Protein AF-A0A7C9RGW4-F1 (afdb_monomer_lite)

pLDDT: mean 71.28, std 26.16, range [23.98, 97.0]

Secondary structure (DSSP, 8-state):
-THHHHHHHHHHHHHHHHHHTTT------------------------------------------TTS-PPPPHHHHHHHHHHHHHHHHHHHHHHHHHHHHHHHHHHHSPPPPHHHHHHHHSTT-TT-SHHHHHHHHHHTTSS-HHHHHHHHHHHHHHHHHHT-SS---TTSHHHHHHHTTSTT--TTS-HHHHHHHHHHHHHHHHHHHHHHHHHHHHHHHS----GGGSPP-

Foldseek 3Di:
DVVVVVVVVVVVVVVVVVVVVPDDDPPDPPDDPPDDDDDDDDDDDDDDDDDDDDDDDDDDDPPPPPPPPDPQDPVNVVVLVVLVVLLVVLQVLLVLLLVLLLLLVCLVDDPDDPVVSCQQCHDPHCNVDLVSSLVVCVVVVLDDPLLSQLNVLSSQLNCVSVVDPDRDGCPPPSNVVSLVSQPPDDPPDDSSVSNVVSSVVSSVRSVVSSVVSVVVVVVVVPPDDDPVPDPDD

InterPro domains:
  IPR007761 Mannitol repressor MtlR-like [PTHR37941] (75-183)
  IPR038026 MtlR-like superfamily [SSF158668] (76-196)

Structure (mmCIF, N/CA/C/O backbone):
data_AF-A0A7C9RGW4-F1
#
_entry.id   AF-A0A7C9RGW4-F1
#
loop_
_atom_site.group_PDB
_atom_site.id
_atom_site.type_symbol
_atom_site.label_atom_id
_atom_site.label_alt_id
_atom_site.label_comp_id
_atom_site.label_asym_id
_atom_site.label_entity_id
_atom_site.label_seq_id
_atom_site.pdbx_PDB_ins_code
_atom_site.Cartn_x
_atom_site.Cartn_y
_atom_site.Cartn_z
_atom_site.occupancy
_atom_site.B_iso_or_equiv
_atom_site.auth_seq_id
_atom_site.auth_comp_id
_atom_site.auth_asym_id
_atom_site.auth_atom_id
_atom_site.pdbx_PDB_model_num
ATOM 1 N N . MET A 1 1 ? 6.337 14.179 -25.848 1.00 35.59 1 MET A N 1
ATOM 2 C CA . MET A 1 1 ? 6.775 13.458 -24.633 1.00 35.59 1 MET A CA 1
ATOM 3 C C . MET A 1 1 ? 6.742 14.393 -23.422 1.00 35.59 1 MET A C 1
ATOM 5 O O . MET A 1 1 ? 6.299 13.951 -22.378 1.00 35.59 1 MET A O 1
ATOM 9 N N . GLU A 1 2 ? 7.065 15.685 -23.586 1.00 25.53 2 GLU A N 1
ATOM 10 C CA . GLU A 1 2 ? 6.941 16.719 -22.536 1.00 25.53 2 GLU A CA 1
ATOM 11 C C . GLU A 1 2 ? 5.507 16.985 -22.041 1.00 25.53 2 GLU A C 1
ATOM 13 O O . GLU A 1 2 ? 5.319 17.137 -20.841 1.00 25.53 2 GLU A O 1
ATOM 18 N N . SER A 1 3 ? 4.474 16.960 -22.900 1.00 27.86 3 SER A N 1
ATOM 19 C CA . SER A 1 3 ? 3.108 17.267 -22.423 1.00 27.86 3 SER A CA 1
ATOM 20 C C . SER A 1 3 ? 2.517 16.200 -21.488 1.00 27.86 3 SER A C 1
ATOM 22 O O . SER A 1 3 ? 1.678 16.529 -20.668 1.00 27.86 3 SER A O 1
ATOM 24 N N . ARG A 1 4 ? 2.988 14.943 -21.552 1.00 34.03 4 ARG A N 1
ATOM 25 C CA . ARG A 1 4 ? 2.532 13.869 -20.646 1.00 34.03 4 ARG A CA 1
ATOM 26 C C . ARG A 1 4 ? 3.139 13.958 -19.245 1.00 34.03 4 ARG A C 1
ATOM 28 O O . ARG A 1 4 ? 2.589 13.368 -18.329 1.00 34.03 4 ARG A O 1
ATOM 35 N N . TYR A 1 5 ? 4.269 14.652 -19.085 1.00 31.08 5 TYR A N 1
ATOM 36 C CA . TYR A 1 5 ? 4.895 14.873 -17.776 1.00 31.08 5 TYR A CA 1
ATOM 37 C C . TYR A 1 5 ? 4.247 16.035 -17.015 1.00 31.08 5 TYR A C 1
ATOM 39 O O . TYR A 1 5 ? 4.207 15.992 -15.790 1.00 31.08 5 TYR A O 1
ATOM 47 N N . LEU A 1 6 ? 3.725 17.039 -17.730 1.00 30.59 6 LEU A N 1
ATOM 48 C CA . LEU A 1 6 ? 2.959 18.138 -17.134 1.00 30.59 6 LEU A CA 1
ATOM 49 C C . LEU A 1 6 ? 1.610 17.641 -16.591 1.00 30.59 6 LEU A C 1
ATOM 51 O O . LEU A 1 6 ? 1.322 17.894 -15.429 1.00 30.59 6 LEU A O 1
ATOM 55 N N . ASP A 1 7 ? 0.883 16.810 -17.349 1.00 34.94 7 ASP A N 1
ATOM 56 C CA . ASP A 1 7 ? -0.356 16.172 -16.861 1.00 34.94 7 ASP A CA 1
ATOM 57 C C . ASP A 1 7 ? -0.106 15.285 -15.623 1.00 34.94 7 ASP A C 1
ATOM 59 O O . ASP A 1 7 ? -0.910 15.248 -14.696 1.00 34.94 7 ASP A O 1
ATOM 63 N N . LEU A 1 8 ? 1.045 14.600 -15.570 1.00 38.16 8 LEU A N 1
ATOM 64 C CA . LEU A 1 8 ? 1.441 13.772 -14.425 1.00 38.16 8 LEU A CA 1
ATOM 65 C C . LEU A 1 8 ? 1.723 14.606 -13.169 1.00 38.16 8 LEU A C 1
ATOM 67 O O . LEU A 1 8 ? 1.468 14.138 -12.064 1.00 38.16 8 LEU A O 1
ATOM 71 N N . ALA A 1 9 ? 2.280 15.809 -13.334 1.00 34.59 9 ALA A N 1
ATOM 72 C CA . ALA A 1 9 ? 2.557 16.735 -12.240 1.00 34.59 9 ALA A CA 1
ATOM 73 C C . ALA A 1 9 ? 1.274 17.391 -11.712 1.00 34.59 9 ALA A C 1
ATOM 75 O O . ALA A 1 9 ? 1.167 17.603 -10.506 1.00 34.59 9 ALA A O 1
ATOM 76 N N . ASP A 1 10 ? 0.297 17.645 -12.584 1.00 38.56 10 ASP A N 1
ATOM 77 C CA . ASP A 1 10 ? -1.014 18.172 -12.199 1.00 38.56 10 ASP A CA 1
ATOM 78 C C . ASP A 1 10 ? -1.851 17.116 -11.452 1.00 38.56 10 ASP A C 1
ATOM 80 O O . ASP A 1 10 ? -2.362 17.407 -10.373 1.00 38.56 10 ASP A O 1
ATOM 84 N N . ASP A 1 11 ? -1.873 15.855 -11.906 1.00 46.53 11 ASP A N 1
ATOM 85 C CA . ASP A 1 11 ? -2.510 14.742 -11.172 1.00 46.53 11 ASP A CA 1
ATOM 86 C C . ASP A 1 11 ? -1.826 14.463 -9.815 1.00 46.53 11 ASP A C 1
ATOM 88 O O . ASP A 1 11 ? -2.480 14.106 -8.830 1.00 46.53 11 ASP A O 1
ATOM 92 N N . PHE A 1 12 ? -0.498 14.622 -9.742 1.00 42.66 12 PHE A N 1
ATOM 93 C CA . PHE A 1 12 ? 0.259 14.481 -8.494 1.00 42.66 12 PHE A CA 1
ATOM 94 C C . PHE A 1 12 ? -0.001 15.655 -7.545 1.00 42.66 12 PHE A C 1
ATOM 96 O O . PHE A 1 12 ? -0.102 15.436 -6.340 1.00 42.66 12 PHE A O 1
ATOM 103 N N . ASN A 1 13 ? -0.153 16.875 -8.073 1.00 40.00 13 ASN A N 1
ATOM 104 C CA . ASN A 1 13 ? -0.530 18.062 -7.309 1.00 40.00 13 ASN A CA 1
ATOM 105 C C . ASN A 1 13 ? -1.965 17.984 -6.796 1.00 40.00 13 ASN A C 1
ATOM 107 O O . ASN A 1 13 ? -2.175 18.368 -5.654 1.00 40.00 13 ASN A O 1
ATOM 111 N N . ASP A 1 14 ? -2.919 17.437 -7.550 1.00 43.03 14 ASP A N 1
ATOM 112 C CA . ASP A 1 14 ? -4.288 17.192 -7.071 1.00 43.03 14 ASP A CA 1
ATOM 113 C C . ASP A 1 14 ? -4.316 16.140 -5.948 1.00 43.03 14 ASP A C 1
ATOM 115 O O . ASP A 1 14 ? -5.032 16.282 -4.949 1.00 43.03 14 ASP A O 1
ATOM 119 N N . LEU A 1 15 ? -3.470 15.109 -6.053 1.00 43.91 15 LEU A N 1
ATOM 120 C CA . LEU A 1 15 ? -3.277 14.112 -4.998 1.00 43.91 15 LEU A CA 1
ATOM 121 C C . LEU A 1 15 ? -2.584 14.718 -3.760 1.00 43.91 15 LEU A C 1
ATOM 123 O O . LEU A 1 15 ? -2.957 14.397 -2.630 1.00 43.91 15 LEU A O 1
ATOM 127 N N . LEU A 1 16 ? -1.619 15.626 -3.960 1.00 38.75 16 LEU A N 1
ATOM 128 C CA . LEU A 1 16 ? -0.962 16.399 -2.898 1.00 38.75 16 LEU A CA 1
ATOM 129 C C . LEU A 1 16 ? -1.892 17.458 -2.274 1.00 38.75 16 LEU A C 1
ATOM 131 O O . LEU A 1 16 ? -1.792 17.724 -1.079 1.00 38.75 16 LEU A O 1
ATOM 135 N N . PHE A 1 17 ? -2.813 18.047 -3.039 1.00 33.66 17 PHE A N 1
ATOM 136 C CA . PHE A 1 17 ? -3.796 19.020 -2.550 1.00 33.66 17 PHE A CA 1
ATOM 137 C C . PHE A 1 17 ? -4.833 18.339 -1.655 1.00 33.66 17 PHE A C 1
ATOM 139 O O . PHE A 1 17 ? -5.113 18.831 -0.563 1.00 33.66 17 PHE A O 1
ATOM 146 N N . CYS A 1 18 ? -5.296 17.139 -2.030 1.00 32.06 18 CYS A N 1
ATOM 147 C CA . CYS A 1 18 ? -6.081 16.274 -1.138 1.00 32.06 18 CYS A CA 1
ATOM 148 C C . CYS A 1 18 ? -5.350 15.955 0.181 1.00 32.06 18 CYS A C 1
ATOM 150 O O . CYS A 1 18 ? -5.983 15.730 1.213 1.00 32.06 18 CYS A O 1
ATOM 152 N N . VAL A 1 19 ? -4.015 15.923 0.156 1.00 39.03 19 VAL A N 1
ATOM 153 C CA . VAL A 1 19 ? -3.160 15.715 1.332 1.00 39.03 19 VAL A CA 1
ATOM 154 C C . VAL A 1 19 ? -3.013 16.997 2.174 1.00 39.03 19 VAL A C 1
ATOM 156 O O . VAL A 1 19 ? -2.963 16.906 3.404 1.00 39.03 19 VAL A O 1
ATOM 159 N N . ALA A 1 20 ? -2.997 18.179 1.553 1.00 31.23 20 ALA A N 1
ATOM 160 C CA . ALA A 1 20 ? -2.851 19.466 2.236 1.00 31.23 20 ALA A CA 1
ATOM 161 C C . ALA A 1 20 ? -4.097 19.874 3.051 1.00 31.23 20 ALA A C 1
ATOM 163 O O . ALA A 1 20 ? -3.946 20.411 4.149 1.00 31.23 20 ALA A O 1
ATOM 164 N N . ASP A 1 21 ? -5.308 19.544 2.589 1.00 30.69 21 ASP A N 1
ATOM 165 C CA . ASP A 1 21 ? -6.563 19.908 3.275 1.00 30.69 21 ASP A CA 1
ATOM 166 C C . ASP A 1 21 ? -6.848 19.106 4.565 1.00 30.69 21 ASP A C 1
ATOM 168 O O . ASP A 1 21 ? -7.736 19.464 5.338 1.00 30.69 21 ASP A O 1
ATOM 172 N N . PHE A 1 22 ? -6.078 18.048 4.857 1.00 33.69 22 PHE A N 1
ATOM 173 C CA . PHE A 1 22 ? -6.302 17.166 6.017 1.00 33.69 22 PHE A CA 1
ATOM 174 C C . PHE A 1 22 ? -5.121 17.051 6.994 1.00 33.69 22 PHE A C 1
ATOM 176 O O . PHE A 1 22 ? -5.060 16.096 7.771 1.00 33.69 22 PHE A O 1
ATOM 183 N N . GLY A 1 23 ? -4.211 18.033 7.008 1.00 31.00 23 GLY A N 1
ATOM 184 C CA . GLY A 1 23 ? -3.237 18.209 8.092 1.00 31.00 23 GLY A CA 1
ATOM 185 C C . GLY A 1 23 ? -2.373 16.973 8.361 1.00 31.00 23 GLY A C 1
ATOM 186 O O . GLY A 1 23 ? -2.453 16.370 9.432 1.00 31.00 23 GLY A O 1
ATOM 187 N N . ILE A 1 24 ? -1.527 16.587 7.403 1.00 34.88 24 ILE A N 1
ATOM 188 C CA . ILE A 1 24 ? -0.506 15.561 7.643 1.00 34.88 24 ILE A CA 1
ATOM 189 C C . ILE A 1 24 ? 0.624 16.162 8.485 1.00 34.88 24 ILE A C 1
ATOM 191 O O . ILE A 1 24 ? 1.428 16.962 8.012 1.00 34.88 24 ILE A O 1
ATOM 195 N N . SER A 1 25 ? 0.701 15.742 9.747 1.00 28.16 25 SER A N 1
ATOM 196 C CA . SER A 1 25 ? 1.917 15.862 10.548 1.00 28.16 25 SER A CA 1
ATOM 197 C C . SER A 1 25 ? 2.878 14.752 10.121 1.00 28.16 25 SER A C 1
ATOM 199 O O . SER A 1 25 ? 2.615 13.572 10.351 1.00 28.16 25 SER A O 1
ATOM 201 N N . PHE A 1 26 ? 3.990 15.128 9.487 1.00 29.98 26 PHE A N 1
ATOM 202 C CA . PHE A 1 26 ? 5.146 14.256 9.288 1.00 29.98 26 PHE A CA 1
ATOM 203 C C . PHE A 1 26 ? 5.806 13.977 10.649 1.00 29.98 26 PHE A C 1
ATOM 205 O O . PHE A 1 26 ? 6.786 14.617 11.019 1.00 29.98 26 PHE A O 1
ATOM 212 N N . ASN A 1 27 ? 5.278 13.021 11.410 1.00 32.47 27 ASN A N 1
ATOM 213 C CA . ASN A 1 27 ? 5.995 12.422 12.535 1.00 32.47 27 ASN A CA 1
ATOM 214 C C . ASN A 1 27 ? 6.560 11.079 12.080 1.00 32.47 27 ASN A C 1
ATOM 216 O O . ASN A 1 27 ? 5.923 10.040 12.210 1.00 32.47 27 ASN A O 1
ATOM 220 N N . GLY A 1 28 ? 7.754 11.139 11.494 1.00 29.77 28 GLY A N 1
ATOM 221 C CA . GLY A 1 28 ? 8.447 9.972 10.953 1.00 29.77 28 GLY A CA 1
ATOM 222 C C . GLY A 1 28 ? 9.889 10.248 10.532 1.00 29.77 28 GLY A C 1
ATOM 223 O O . GLY A 1 28 ? 10.370 9.634 9.593 1.00 29.77 28 GLY A O 1
ATOM 224 N N . PHE A 1 29 ? 10.572 11.184 11.195 1.00 30.84 29 PHE A N 1
ATOM 225 C CA . PHE A 1 29 ? 12.036 11.290 11.194 1.00 30.84 29 PHE A CA 1
ATOM 226 C C . PHE A 1 29 ? 12.478 11.638 12.621 1.00 30.84 29 PHE A C 1
ATOM 228 O O . PHE A 1 29 ? 12.857 12.758 12.944 1.00 30.84 29 PHE A O 1
ATOM 235 N N . GLY A 1 30 ? 12.346 10.658 13.517 1.00 27.19 30 GLY A N 1
ATOM 236 C CA . GLY A 1 30 ? 12.959 10.689 14.842 1.00 27.19 30 GLY A CA 1
ATOM 237 C C . GLY A 1 30 ? 14.433 10.322 14.726 1.00 27.19 30 GLY A C 1
ATOM 238 O O . GLY A 1 30 ? 14.816 9.184 14.972 1.00 27.19 30 GLY A O 1
ATOM 239 N N . GLY A 1 31 ? 15.242 11.284 14.301 1.00 26.98 31 GLY A N 1
ATOM 240 C CA . GLY A 1 31 ? 16.693 11.235 14.363 1.00 26.98 31 GLY A CA 1
ATOM 241 C C . GLY A 1 31 ? 17.185 12.664 14.494 1.00 26.98 31 GLY A C 1
ATOM 242 O O . GLY A 1 31 ? 17.132 13.416 13.526 1.00 26.98 31 GLY A O 1
ATOM 243 N N . ASP A 1 32 ? 17.591 13.041 15.705 1.00 27.12 32 ASP A N 1
ATOM 244 C CA . ASP A 1 32 ? 18.173 14.343 16.012 1.00 27.12 32 ASP A CA 1
ATOM 245 C C . ASP A 1 32 ? 19.319 14.658 15.040 1.00 27.12 32 ASP A C 1
ATOM 247 O O . ASP A 1 32 ? 20.410 14.097 15.130 1.00 27.12 32 ASP A O 1
ATOM 251 N N . VAL A 1 33 ? 19.084 15.591 14.118 1.00 30.16 33 VAL A N 1
ATOM 252 C CA . VAL A 1 33 ? 20.140 16.293 13.377 1.00 30.16 33 VAL A CA 1
ATOM 253 C C . VAL A 1 33 ? 20.173 17.731 13.870 1.00 30.16 33 VAL A C 1
ATOM 255 O O . VAL A 1 33 ? 19.881 18.693 13.165 1.00 30.16 33 VAL A O 1
ATOM 258 N N . SER A 1 34 ? 20.517 17.875 1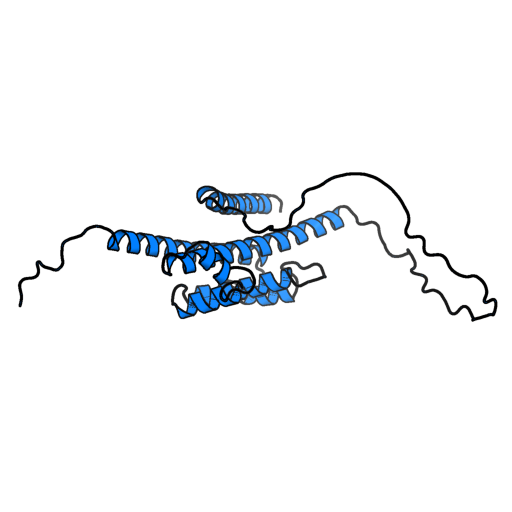5.147 1.00 27.22 34 SER A N 1
ATOM 259 C CA . SER A 1 34 ? 21.081 19.114 15.654 1.00 27.22 34 SER A CA 1
ATOM 260 C C . SER A 1 34 ? 22.601 19.067 15.504 1.00 27.22 34 SER A C 1
ATOM 262 O O . SER A 1 34 ? 23.245 18.181 16.065 1.00 27.22 34 SER A O 1
ATOM 264 N N . ALA A 1 35 ? 23.138 20.104 14.855 1.00 26.42 35 ALA A N 1
ATOM 265 C CA . ALA A 1 35 ? 24.533 20.563 14.863 1.00 26.42 35 ALA A CA 1
ATOM 266 C C . ALA A 1 35 ? 25.405 20.153 13.642 1.00 26.42 35 ALA A C 1
ATOM 268 O O . ALA A 1 35 ? 25.051 19.263 12.875 1.00 26.42 35 ALA A O 1
ATOM 269 N N . PRO A 1 36 ? 26.477 20.914 13.349 1.00 29.91 36 PRO A N 1
ATOM 270 C CA . PRO A 1 36 ? 26.437 21.933 12.305 1.00 29.91 36 PRO A CA 1
ATOM 271 C C . PRO A 1 36 ? 27.518 21.707 11.235 1.00 29.91 36 PRO A C 1
ATOM 273 O O . PRO A 1 36 ? 28.471 20.954 11.411 1.00 29.91 36 PRO A O 1
ATOM 276 N N . PHE A 1 37 ? 27.407 22.445 10.132 1.00 27.39 37 PHE A N 1
ATOM 277 C CA . PHE A 1 37 ? 28.529 22.733 9.237 1.00 27.39 37 PHE A CA 1
ATOM 278 C C . PHE A 1 37 ? 29.750 23.217 10.047 1.00 27.39 37 PHE A C 1
ATOM 280 O O . PHE A 1 37 ? 29.691 24.295 10.636 1.00 27.39 37 PHE A O 1
ATOM 287 N N . SER A 1 38 ? 30.865 22.475 10.054 1.00 24.19 38 SER A N 1
ATOM 288 C CA . SER A 1 38 ? 32.197 23.069 10.225 1.00 24.19 38 SER A CA 1
ATOM 289 C C . SER A 1 38 ? 33.335 22.147 9.781 1.00 24.19 38 SER A C 1
ATOM 291 O O . SER A 1 38 ? 33.276 20.923 9.834 1.00 24.19 38 SER A O 1
ATOM 293 N N . ILE A 1 39 ? 34.367 22.825 9.311 1.00 26.92 39 ILE A N 1
ATOM 294 C CA . ILE A 1 39 ? 35.549 22.421 8.568 1.00 26.92 39 ILE A CA 1
ATOM 295 C C . ILE A 1 39 ? 36.610 21.756 9.468 1.00 26.92 39 ILE A C 1
ATOM 297 O O . ILE A 1 39 ? 36.780 22.117 10.626 1.00 26.92 39 ILE A O 1
ATOM 301 N N . ALA A 1 40 ? 37.417 20.902 8.829 1.00 23.98 40 ALA A N 1
ATOM 302 C CA . ALA A 1 40 ? 38.815 20.584 9.137 1.00 23.98 40 ALA A CA 1
ATOM 303 C C . ALA A 1 40 ? 39.174 19.543 10.221 1.00 23.98 40 ALA A C 1
ATOM 305 O O . ALA A 1 40 ? 38.980 19.711 11.416 1.00 23.98 40 ALA A O 1
ATOM 306 N N . SER A 1 41 ? 40.019 18.619 9.741 1.00 24.47 41 SER A N 1
ATOM 307 C CA . SER A 1 41 ? 41.366 18.356 10.268 1.00 24.47 41 SER A CA 1
ATOM 308 C C . SER A 1 41 ? 41.558 17.235 11.303 1.00 24.47 41 SER A C 1
ATOM 310 O O . SER A 1 41 ? 41.428 17.437 12.502 1.00 24.47 41 SER A O 1
ATOM 312 N N . LYS A 1 42 ? 42.222 16.191 10.782 1.00 28.22 42 LYS A N 1
ATOM 313 C CA . LYS A 1 42 ? 43.407 15.492 11.325 1.00 28.22 42 LYS A CA 1
ATOM 314 C C . LYS A 1 42 ? 43.210 14.350 12.329 1.00 28.22 42 LYS A C 1
ATOM 316 O O . LYS A 1 42 ? 42.573 14.477 13.361 1.00 28.22 42 LYS A O 1
ATOM 321 N N . ARG A 1 43 ? 44.059 13.344 12.062 1.00 26.89 43 ARG A N 1
ATOM 322 C CA . ARG A 1 43 ? 44.724 12.408 12.984 1.00 26.89 43 ARG A CA 1
ATOM 323 C C . ARG A 1 43 ? 43.885 11.248 13.515 1.00 26.89 43 ARG A C 1
ATOM 325 O O . ARG A 1 43 ? 43.351 11.300 14.611 1.00 26.89 43 ARG A O 1
ATOM 332 N N . CYS A 1 44 ? 44.000 10.116 12.824 1.00 24.09 44 CYS A N 1
ATOM 333 C CA . CYS A 1 44 ? 44.240 8.857 13.519 1.00 24.09 44 CYS A CA 1
ATOM 334 C C . CYS A 1 44 ? 45.687 8.434 13.220 1.00 24.09 44 CYS A C 1
ATOM 336 O O . CYS A 1 44 ? 46.017 8.045 12.103 1.00 24.09 44 CYS A O 1
ATOM 338 N N . LEU A 1 45 ? 46.567 8.652 14.200 1.00 27.12 45 LEU A N 1
ATOM 339 C CA . LEU A 1 45 ? 47.924 8.116 14.266 1.00 27.12 45 LEU A CA 1
ATOM 340 C C . LEU A 1 45 ? 47.870 6.950 15.253 1.00 27.12 45 LEU A C 1
ATOM 342 O O . LEU A 1 45 ? 47.594 7.178 16.428 1.00 27.12 45 LEU A O 1
ATOM 346 N N . VAL A 1 46 ? 48.186 5.743 14.794 1.00 31.69 46 VAL A N 1
ATOM 347 C CA . VAL A 1 46 ? 48.736 4.694 15.655 1.00 31.69 46 VAL A CA 1
ATOM 348 C C . VAL A 1 46 ? 50.011 4.208 14.980 1.00 31.69 46 VAL A C 1
ATOM 350 O O . VAL A 1 46 ? 49.990 3.667 13.880 1.00 31.69 46 VAL A O 1
ATOM 353 N N . SER A 1 47 ? 51.127 4.512 15.631 1.00 27.88 47 SER A N 1
ATOM 354 C CA . SER A 1 47 ? 52.483 4.073 15.323 1.00 27.88 47 SER A CA 1
ATOM 355 C C . SER A 1 47 ? 52.808 2.779 16.066 1.00 27.88 47 SER A C 1
ATOM 357 O O . SER A 1 47 ? 52.403 2.664 17.221 1.00 27.88 47 SER A O 1
ATOM 359 N N . LEU A 1 48 ? 53.599 1.908 15.426 1.00 26.69 48 LEU A N 1
ATOM 360 C CA . LEU A 1 48 ? 54.572 0.906 15.926 1.00 26.69 48 LEU A CA 1
ATOM 361 C C . LEU A 1 48 ? 54.546 -0.260 14.915 1.00 26.69 48 LEU A C 1
ATOM 363 O O . LEU A 1 48 ? 53.468 -0.714 14.561 1.00 26.69 48 LEU A O 1
ATOM 367 N N . SER A 1 49 ? 55.631 -0.799 14.368 1.00 31.05 49 SER A N 1
ATOM 368 C CA . SER A 1 49 ? 57.069 -0.703 14.631 1.00 31.05 49 SER A CA 1
ATOM 369 C C . SER A 1 49 ? 57.819 -1.222 13.392 1.00 31.05 49 SER A C 1
ATOM 371 O O . SER A 1 49 ? 57.293 -2.057 12.658 1.00 31.05 49 SER A O 1
ATOM 373 N N . GLU A 1 50 ? 59.040 -0.738 13.177 1.00 35.34 50 GLU A N 1
ATOM 374 C CA . GLU A 1 50 ? 59.929 -1.102 12.068 1.00 35.34 50 GLU A CA 1
ATOM 375 C C . GLU A 1 50 ? 60.501 -2.532 12.165 1.00 35.34 50 GLU A C 1
ATOM 377 O O . GLU A 1 50 ? 60.661 -3.078 13.255 1.00 35.34 50 GLU A O 1
ATOM 382 N N . ASN A 1 51 ? 60.911 -3.033 10.990 1.00 31.27 51 ASN A N 1
ATOM 383 C CA . ASN A 1 51 ? 61.820 -4.153 10.695 1.00 31.27 51 ASN A CA 1
ATOM 384 C C . ASN A 1 51 ? 61.208 -5.545 10.469 1.00 31.27 51 ASN A C 1
ATOM 386 O O . ASN A 1 51 ? 61.185 -6.389 11.358 1.00 31.27 51 ASN A O 1
ATOM 390 N N . PHE A 1 52 ? 60.897 -5.837 9.201 1.00 24.30 52 PHE A N 1
ATOM 391 C CA . PHE A 1 52 ? 61.203 -7.150 8.627 1.00 24.30 52 PHE A CA 1
ATOM 392 C C . PHE A 1 52 ? 61.494 -7.011 7.127 1.00 24.30 52 PHE A C 1
ATOM 394 O O . PHE A 1 52 ? 60.602 -6.998 6.281 1.00 24.30 52 PHE A O 1
ATOM 401 N N . SER A 1 53 ? 62.773 -6.829 6.804 1.00 37.56 53 SER A N 1
ATOM 402 C CA . SER A 1 53 ? 63.303 -7.038 5.464 1.00 37.56 53 SER A CA 1
ATOM 403 C C . SER A 1 53 ? 63.477 -8.536 5.250 1.00 37.56 53 SER A C 1
ATOM 405 O O . SER A 1 53 ? 64.442 -9.098 5.752 1.00 37.56 53 SER A O 1
ATOM 407 N N . GLU A 1 54 ? 62.571 -9.164 4.507 1.00 32.06 54 GLU A N 1
ATOM 408 C CA . GLU A 1 54 ? 62.918 -10.277 3.621 1.00 32.06 54 GLU A CA 1
ATOM 409 C C . GLU A 1 54 ? 61.791 -10.556 2.616 1.00 32.06 54 GLU A C 1
ATOM 411 O O . GLU A 1 54 ? 60.606 -10.589 2.934 1.00 32.06 54 GLU A O 1
ATOM 416 N N . SER A 1 55 ? 62.226 -10.687 1.367 1.00 38.84 55 SER A N 1
ATOM 417 C CA . SER A 1 55 ? 61.524 -11.043 0.137 1.00 38.84 55 SER A CA 1
ATOM 418 C C . SER A 1 55 ? 60.252 -11.891 0.271 1.00 38.84 55 SER A C 1
ATOM 420 O O . SER A 1 55 ? 60.313 -13.061 0.648 1.00 38.84 55 SER A O 1
ATOM 422 N N . PHE A 1 56 ? 59.134 -11.366 -0.236 1.00 26.55 56 PHE A N 1
ATOM 423 C CA . PHE A 1 56 ? 58.027 -12.186 -0.722 1.00 26.55 56 PHE A CA 1
ATOM 424 C C . PHE A 1 56 ? 57.553 -11.643 -2.072 1.00 26.55 56 PHE A C 1
ATOM 426 O O . PHE A 1 56 ? 57.345 -10.444 -2.244 1.00 26.55 56 PHE A O 1
ATOM 433 N N . ALA A 1 57 ? 57.509 -12.532 -3.058 1.00 30.61 57 ALA A N 1
ATOM 434 C CA . ALA A 1 57 ? 57.405 -12.222 -4.472 1.00 30.61 57 ALA A CA 1
ATOM 435 C C . ALA A 1 57 ? 56.161 -11.389 -4.823 1.00 30.61 57 ALA A C 1
ATOM 437 O O . ALA A 1 57 ? 55.038 -11.737 -4.456 1.00 30.61 57 ALA A O 1
ATOM 438 N N . MET A 1 58 ? 56.378 -10.335 -5.617 1.00 29.62 58 MET A N 1
ATOM 439 C CA . MET A 1 58 ? 55.347 -9.656 -6.401 1.00 29.62 58 MET A CA 1
ATOM 440 C C . MET A 1 58 ? 54.614 -10.687 -7.263 1.00 29.62 58 MET A C 1
ATOM 442 O O . MET A 1 58 ? 55.097 -11.088 -8.320 1.00 29.62 58 MET A O 1
ATOM 446 N N . THR A 1 59 ? 53.433 -11.094 -6.816 1.00 38.56 59 THR A N 1
ATOM 447 C CA . THR A 1 59 ? 52.397 -11.640 -7.688 1.00 38.56 59 THR A CA 1
ATOM 448 C C . THR A 1 59 ? 51.329 -10.562 -7.799 1.00 38.56 59 THR A C 1
ATOM 450 O O . THR A 1 59 ? 50.567 -10.317 -6.875 1.00 38.56 59 THR A O 1
ATOM 453 N N . GLU A 1 60 ? 51.448 -9.824 -8.901 1.00 42.44 60 GLU A N 1
ATOM 454 C CA . GLU A 1 60 ? 50.498 -8.896 -9.519 1.00 42.44 60 GLU A CA 1
ATOM 455 C C . GLU A 1 60 ? 49.442 -8.238 -8.611 1.00 42.44 60 GLU A C 1
ATOM 457 O O . GLU A 1 60 ? 48.417 -8.824 -8.268 1.00 42.44 60 GLU A O 1
ATOM 462 N N . GLU A 1 61 ? 49.627 -6.943 -8.339 1.00 37.44 61 GLU A N 1
ATOM 463 C CA . GLU A 1 61 ? 48.511 -6.067 -7.977 1.00 37.44 61 GLU A CA 1
ATOM 464 C C . GLU A 1 61 ? 47.414 -6.153 -9.058 1.00 37.44 61 GLU A C 1
ATOM 466 O O . GLU A 1 61 ? 47.735 -6.070 -10.255 1.00 37.44 61 GLU A O 1
ATOM 471 N N . PRO A 1 62 ? 46.120 -6.256 -8.698 1.00 43.44 62 PRO A N 1
ATOM 472 C CA . PRO A 1 62 ? 45.058 -6.142 -9.679 1.00 43.44 62 PRO A CA 1
ATOM 473 C C . PRO A 1 62 ? 45.051 -4.697 -10.177 1.00 43.44 62 PRO A C 1
ATOM 475 O O . PRO A 1 62 ? 44.524 -3.790 -9.534 1.00 43.44 62 PRO A O 1
ATOM 478 N N . LYS A 1 63 ? 45.658 -4.471 -11.345 1.00 41.31 63 LYS A N 1
ATOM 479 C CA . LYS A 1 63 ? 45.544 -3.219 -12.092 1.00 41.31 63 LYS A CA 1
ATOM 480 C C . LYS A 1 63 ? 44.069 -2.993 -12.415 1.00 41.31 63 LYS A C 1
ATOM 482 O O . LYS A 1 63 ? 43.587 -3.462 -13.445 1.00 41.31 63 LYS A O 1
ATOM 487 N N . ILE A 1 64 ? 43.360 -2.246 -11.572 1.00 49.09 64 ILE A N 1
ATOM 488 C CA . ILE A 1 64 ? 42.111 -1.602 -11.972 1.00 49.09 64 ILE A CA 1
ATOM 489 C C . ILE A 1 64 ? 42.507 -0.621 -13.072 1.00 49.09 64 ILE A C 1
ATOM 491 O O . ILE A 1 64 ? 43.041 0.459 -12.812 1.00 49.09 64 ILE A O 1
ATOM 495 N N . ARG A 1 65 ? 42.336 -1.032 -14.329 1.00 40.41 65 ARG A N 1
ATOM 496 C CA . ARG A 1 65 ? 42.561 -0.140 -15.456 1.00 40.41 65 ARG A CA 1
ATOM 497 C C . ARG A 1 65 ? 41.457 0.907 -15.409 1.00 40.41 65 ARG A C 1
ATOM 499 O O . ARG A 1 65 ? 40.297 0.603 -15.665 1.00 40.41 65 ARG A O 1
ATOM 506 N N . ILE A 1 66 ? 41.829 2.141 -15.079 1.00 50.03 66 ILE A N 1
ATOM 507 C CA . ILE A 1 66 ? 41.033 3.347 -15.333 1.00 50.03 66 ILE A CA 1
ATOM 508 C C . ILE A 1 66 ? 40.962 3.498 -16.863 1.00 50.03 66 ILE A C 1
ATOM 510 O O . ILE A 1 66 ? 41.705 4.268 -17.460 1.00 50.03 66 ILE A O 1
ATOM 514 N N . GLY A 1 67 ? 40.197 2.626 -17.516 1.00 44.94 67 GLY A N 1
ATOM 515 C CA . GLY A 1 67 ? 40.167 2.459 -18.971 1.00 44.94 67 GLY A CA 1
ATOM 516 C C . GLY A 1 67 ? 38.760 2.422 -19.559 1.00 44.94 67 GLY A C 1
ATOM 517 O O . GLY A 1 67 ? 38.609 2.779 -20.720 1.00 44.94 67 GLY A O 1
ATOM 518 N N . ASP A 1 68 ? 37.734 2.106 -18.760 1.00 45.69 68 ASP A N 1
ATOM 519 C CA . ASP A 1 68 ? 36.371 1.895 -19.279 1.00 45.69 68 ASP A CA 1
ATOM 520 C C . ASP A 1 68 ? 35.318 2.854 -18.691 1.00 45.69 68 ASP A C 1
ATOM 522 O O . ASP A 1 68 ? 34.142 2.801 -19.052 1.00 45.69 68 ASP A O 1
ATOM 526 N N . ALA A 1 69 ? 35.712 3.778 -17.808 1.00 60.09 69 ALA A N 1
ATOM 527 C CA . ALA A 1 69 ? 34.809 4.802 -17.286 1.00 60.09 69 ALA A CA 1
ATOM 528 C C . ALA A 1 69 ? 34.654 5.936 -18.312 1.00 60.09 69 ALA A C 1
ATOM 530 O O . ALA A 1 69 ? 35.307 6.977 -18.221 1.00 60.09 69 ALA A O 1
ATOM 531 N N . ARG A 1 70 ? 33.791 5.731 -19.316 1.00 66.44 70 ARG A N 1
ATOM 532 C CA . ARG A 1 70 ? 33.322 6.828 -20.173 1.00 66.44 70 ARG A CA 1
ATOM 533 C C . ARG A 1 70 ? 32.705 7.903 -19.265 1.00 66.44 70 ARG A C 1
ATOM 535 O O . ARG A 1 70 ? 31.861 7.552 -18.438 1.00 66.44 70 ARG A O 1
ATOM 542 N N . PRO A 1 71 ? 33.071 9.190 -19.405 1.00 72.19 71 PRO A N 1
ATOM 543 C CA . PRO A 1 71 ? 32.377 10.249 -18.685 1.00 72.19 71 PRO A CA 1
ATOM 544 C C . PRO A 1 71 ? 30.888 10.185 -19.031 1.00 72.19 71 PRO A C 1
ATOM 546 O O . PRO A 1 71 ? 30.523 10.140 -20.210 1.00 72.19 71 PRO A O 1
ATOM 549 N N . LEU A 1 72 ? 30.043 10.130 -17.999 1.00 70.25 72 LEU A N 1
ATOM 550 C CA . LEU A 1 72 ? 28.592 10.127 -18.161 1.00 70.25 72 LEU A CA 1
ATOM 551 C C . LEU A 1 72 ? 28.195 11.336 -19.009 1.00 70.25 72 LEU A C 1
ATOM 553 O O . LEU A 1 72 ? 28.629 12.461 -18.760 1.00 70.25 72 LEU A O 1
ATOM 557 N N . THR A 1 73 ? 27.401 11.099 -20.046 1.00 81.31 73 THR A N 1
ATOM 558 C CA . THR A 1 73 ? 26.908 12.178 -20.900 1.00 81.31 73 THR A CA 1
ATOM 559 C C . THR A 1 73 ? 25.606 12.743 -20.351 1.00 81.31 73 THR A C 1
ATOM 561 O O . THR A 1 73 ? 24.908 12.087 -19.584 1.00 81.31 73 THR A O 1
ATOM 564 N N . THR A 1 74 ? 25.244 13.965 -20.744 1.00 77.62 74 THR A N 1
ATOM 565 C CA . THR A 1 74 ? 23.965 14.591 -20.371 1.00 77.62 74 THR A CA 1
ATOM 566 C C . THR A 1 74 ? 22.743 13.662 -20.511 1.00 77.62 74 THR A C 1
ATOM 568 O O . THR A 1 74 ? 21.955 13.617 -19.567 1.00 77.62 74 THR A O 1
ATOM 571 N N . PRO A 1 75 ? 22.561 12.872 -21.594 1.00 78.75 75 PRO A N 1
ATOM 572 C CA . PRO A 1 75 ? 21.451 11.918 -21.672 1.00 78.75 75 PRO A CA 1
ATOM 573 C C . PRO A 1 75 ? 21.544 10.770 -20.658 1.00 78.75 75 PRO A C 1
ATOM 575 O O . PRO A 1 75 ? 20.506 10.300 -20.199 1.00 78.75 75 PRO A O 1
ATOM 578 N N . ASP A 1 76 ? 22.750 10.343 -20.270 1.00 76.50 76 ASP A N 1
ATOM 579 C CA . ASP A 1 76 ? 22.934 9.312 -19.240 1.00 76.50 76 ASP A CA 1
ATOM 580 C C . ASP A 1 76 ? 22.461 9.839 -17.877 1.00 76.50 76 ASP A C 1
ATOM 582 O O . ASP A 1 76 ? 21.712 9.160 -17.177 1.00 76.50 76 ASP A O 1
ATOM 586 N N . TYR A 1 77 ? 22.805 11.090 -17.545 1.00 75.88 77 TYR A N 1
ATOM 587 C CA . TYR A 1 77 ? 22.307 11.761 -16.341 1.00 75.88 77 TYR A CA 1
ATOM 588 C C . TYR A 1 77 ? 20.786 11.938 -16.358 1.00 75.88 77 TYR A C 1
ATOM 590 O O . TYR A 1 77 ? 20.129 11.621 -15.369 1.00 75.88 77 TYR A O 1
ATOM 598 N N . LEU A 1 78 ? 20.208 12.406 -17.471 1.00 78.69 78 LEU A N 1
ATOM 599 C CA . LEU A 1 78 ? 18.755 12.576 -17.593 1.00 78.69 78 LEU A CA 1
ATOM 600 C C . LEU A 1 78 ? 18.011 11.249 -17.435 1.00 78.69 78 LEU A C 1
ATOM 602 O O . LEU A 1 78 ? 16.990 11.200 -16.753 1.00 78.69 78 LEU A O 1
ATOM 606 N N . LYS A 1 79 ? 18.543 10.169 -18.015 1.00 77.62 79 LYS A N 1
ATOM 607 C CA . LYS A 1 79 ? 17.988 8.829 -17.842 1.00 77.62 79 LYS A CA 1
ATOM 608 C C . LYS A 1 79 ? 18.026 8.417 -16.371 1.00 77.62 79 LYS A C 1
ATOM 610 O O . LYS A 1 79 ? 16.975 8.108 -15.820 1.00 77.62 79 LYS A O 1
ATOM 615 N N . MET A 1 80 ? 19.186 8.500 -15.718 1.00 75.38 80 MET A N 1
ATOM 616 C CA . MET A 1 80 ? 19.316 8.163 -14.295 1.00 75.38 80 MET A CA 1
ATOM 617 C C . MET A 1 80 ? 18.345 8.962 -13.420 1.00 75.38 80 MET A C 1
ATOM 619 O O . MET A 1 80 ? 17.701 8.389 -12.549 1.00 75.38 80 MET A O 1
ATOM 623 N N . LEU A 1 81 ? 18.207 10.269 -13.662 1.00 78.31 81 LEU A N 1
ATOM 624 C CA . LEU A 1 81 ? 17.267 11.119 -12.929 1.00 78.31 81 LEU A CA 1
ATOM 625 C C . LEU A 1 81 ? 15.816 10.695 -13.167 1.00 78.31 81 LEU A C 1
ATOM 627 O O . LEU A 1 81 ? 15.075 10.542 -12.203 1.00 78.31 81 LEU A O 1
ATOM 631 N N . SER A 1 82 ? 15.428 10.461 -14.425 1.00 78.75 82 SER A N 1
ATOM 632 C CA . SER A 1 82 ? 14.063 10.042 -14.764 1.00 78.75 82 SER A CA 1
ATOM 633 C C . SER A 1 82 ? 13.689 8.729 -14.091 1.00 78.75 82 SER A C 1
ATOM 635 O O . SER A 1 82 ? 12.616 8.607 -13.509 1.00 78.75 82 SER A O 1
ATOM 637 N N . GLU A 1 83 ? 14.602 7.763 -14.100 1.00 78.38 83 GLU A N 1
ATOM 638 C CA . GLU A 1 83 ? 14.324 6.468 -13.522 1.00 78.38 83 GLU A CA 1
ATOM 639 C C . GLU A 1 83 ? 14.329 6.551 -11.975 1.00 78.38 83 GLU A C 1
ATOM 641 O O . GLU A 1 83 ? 13.496 5.923 -11.321 1.00 78.38 83 GLU A O 1
ATOM 646 N N . GLN A 1 84 ? 15.206 7.359 -11.361 1.00 78.75 84 GLN A N 1
ATOM 647 C CA . GLN A 1 84 ? 15.143 7.647 -9.917 1.00 78.75 84 GLN A CA 1
ATOM 648 C C . GLN A 1 84 ? 13.805 8.283 -9.525 1.00 78.75 84 GLN A C 1
ATOM 650 O O . GLN A 1 84 ? 13.240 7.943 -8.485 1.00 78.75 84 GLN A O 1
ATOM 655 N N . SER A 1 85 ? 13.262 9.163 -10.371 1.00 85.06 85 SER A N 1
ATOM 656 C CA . SER A 1 85 ? 11.922 9.716 -10.175 1.00 85.06 85 SER A CA 1
ATOM 657 C C . SER A 1 85 ? 10.840 8.636 -10.236 1.00 85.06 85 SER A C 1
ATOM 659 O O . SER A 1 85 ? 9.933 8.661 -9.410 1.00 85.06 85 SER A O 1
ATOM 661 N N . GLU A 1 86 ? 10.934 7.656 -11.143 1.00 86.25 86 GLU A N 1
ATOM 662 C CA . GLU A 1 86 ? 9.988 6.528 -11.187 1.00 86.25 86 GLU A CA 1
ATOM 663 C C . GLU A 1 86 ? 9.973 5.739 -9.870 1.00 86.25 86 GLU A C 1
ATOM 665 O O . GLU A 1 86 ? 8.902 5.463 -9.324 1.00 86.25 86 GLU A O 1
ATOM 670 N N . ALA A 1 87 ? 11.154 5.410 -9.336 1.00 87.62 87 ALA A N 1
ATOM 671 C CA . ALA A 1 87 ? 11.278 4.690 -8.071 1.00 87.62 87 ALA A CA 1
ATOM 672 C C . ALA A 1 87 ? 10.744 5.517 -6.890 1.00 87.62 87 ALA A C 1
ATOM 674 O O . ALA A 1 87 ? 9.978 5.004 -6.072 1.00 87.62 87 ALA A O 1
ATOM 675 N N . GLY A 1 88 ? 11.093 6.806 -6.827 1.00 89.00 88 GLY A N 1
ATOM 676 C CA . GLY A 1 88 ? 10.580 7.729 -5.814 1.00 89.00 88 GLY A CA 1
ATOM 677 C C . GLY A 1 88 ? 9.054 7.816 -5.838 1.00 89.00 88 GLY A C 1
ATOM 678 O O . GLY A 1 88 ? 8.410 7.638 -4.804 1.00 89.00 88 GLY A O 1
ATOM 679 N N . ASN A 1 89 ? 8.467 7.982 -7.024 1.00 89.31 89 ASN A N 1
ATOM 680 C CA . ASN A 1 89 ? 7.017 8.022 -7.207 1.00 89.31 89 ASN A CA 1
ATOM 681 C C . ASN A 1 89 ? 6.356 6.723 -6.733 1.00 89.31 89 ASN A C 1
ATOM 683 O O . ASN A 1 89 ? 5.352 6.768 -6.022 1.00 89.31 89 ASN A O 1
ATOM 687 N N . ALA A 1 90 ? 6.930 5.564 -7.069 1.00 91.38 90 ALA A N 1
ATOM 688 C CA . ALA A 1 90 ? 6.393 4.274 -6.652 1.00 91.38 90 ALA A CA 1
ATOM 689 C C . ALA A 1 90 ? 6.344 4.127 -5.121 1.00 91.38 90 ALA A C 1
ATOM 691 O O . ALA A 1 90 ? 5.330 3.683 -4.571 1.00 91.38 90 ALA A O 1
ATOM 692 N N . LEU A 1 91 ? 7.423 4.531 -4.441 1.00 93.06 91 LEU A N 1
ATOM 693 C CA . LEU A 1 91 ? 7.542 4.481 -2.984 1.00 93.06 91 LEU A CA 1
ATOM 694 C C . LEU A 1 91 ? 6.581 5.455 -2.293 1.00 93.06 91 LEU A C 1
ATOM 696 O O . LEU A 1 91 ? 5.909 5.057 -1.341 1.00 93.06 91 LEU A O 1
ATOM 700 N N . VAL A 1 92 ? 6.481 6.695 -2.784 1.00 92.94 92 VAL A N 1
ATOM 701 C CA . VAL A 1 92 ? 5.582 7.723 -2.227 1.00 92.94 92 VAL A CA 1
ATOM 702 C C . VAL A 1 92 ? 4.123 7.291 -2.347 1.00 92.94 92 VAL A C 1
ATOM 704 O O . VAL A 1 92 ? 3.386 7.329 -1.365 1.00 92.94 92 VAL A O 1
ATOM 707 N N . LEU A 1 93 ? 3.713 6.811 -3.522 1.00 93.69 93 LEU A N 1
ATOM 708 C CA . LEU A 1 93 ? 2.349 6.337 -3.763 1.00 93.69 93 LEU A CA 1
ATOM 709 C C . LEU A 1 93 ? 1.988 5.133 -2.883 1.00 93.69 93 LEU A C 1
ATOM 711 O O . LEU A 1 93 ? 0.891 5.081 -2.329 1.00 93.69 93 LEU A O 1
ATOM 715 N N . ALA A 1 94 ? 2.913 4.187 -2.702 1.00 95.00 94 ALA A N 1
ATOM 716 C CA . ALA A 1 94 ? 2.685 3.055 -1.809 1.00 95.00 94 ALA A CA 1
ATOM 717 C C . ALA A 1 94 ? 2.565 3.490 -0.340 1.00 95.00 94 ALA A C 1
ATOM 719 O O . ALA A 1 94 ? 1.705 2.975 0.374 1.00 95.00 94 ALA A O 1
ATOM 720 N N . GLY A 1 95 ? 3.403 4.434 0.104 1.00 94.19 95 GLY A N 1
ATOM 721 C CA . GLY A 1 95 ? 3.320 5.016 1.446 1.00 94.19 95 GLY A CA 1
ATOM 722 C C . GLY A 1 95 ? 1.986 5.723 1.681 1.00 94.19 95 GLY A C 1
ATOM 723 O O . GLY A 1 95 ? 1.331 5.481 2.689 1.00 94.19 95 GLY A O 1
ATOM 724 N N . LEU A 1 96 ? 1.515 6.494 0.698 1.00 94.31 96 LEU A N 1
ATOM 725 C CA . LEU A 1 96 ? 0.214 7.158 0.763 1.00 94.31 96 LEU A CA 1
ATOM 726 C C . LEU A 1 96 ? -0.930 6.153 0.962 1.00 94.31 96 LEU A C 1
ATOM 728 O O . LEU A 1 96 ? -1.788 6.342 1.822 1.00 94.31 96 LEU A O 1
ATOM 732 N N . VAL A 1 97 ? -0.949 5.071 0.182 1.00 95.75 97 VAL A N 1
ATOM 733 C CA . VAL A 1 97 ? -1.963 4.014 0.319 1.00 95.75 97 VAL A CA 1
ATOM 734 C C . VAL A 1 97 ? -1.896 3.349 1.692 1.00 95.75 97 VAL A C 1
ATOM 736 O O . VAL A 1 97 ? -2.936 3.094 2.301 1.00 95.75 97 VAL A O 1
ATOM 739 N N . GLU A 1 98 ? -0.689 3.078 2.189 1.00 95.31 98 GLU A N 1
ATOM 740 C CA . GLU A 1 98 ? -0.489 2.517 3.523 1.00 95.31 98 GLU A CA 1
ATOM 741 C C . GLU A 1 98 ? -1.049 3.437 4.622 1.00 95.31 98 GLU A C 1
ATOM 743 O O . GLU A 1 98 ? -1.729 2.954 5.534 1.00 95.31 98 GLU A O 1
ATOM 748 N N . ASP A 1 99 ? -0.838 4.749 4.513 1.00 93.50 99 ASP A N 1
ATOM 749 C CA . ASP A 1 99 ? -1.363 5.738 5.457 1.00 93.50 99 ASP A CA 1
ATOM 750 C C . ASP A 1 99 ? -2.895 5.785 5.439 1.00 93.50 99 ASP A C 1
ATOM 752 O O . ASP A 1 99 ? -3.543 5.812 6.489 1.00 93.50 99 ASP A O 1
ATOM 756 N N . TRP A 1 100 ? -3.507 5.751 4.251 1.00 95.31 100 TRP A N 1
ATOM 757 C CA . TRP A 1 100 ? -4.964 5.678 4.111 1.00 95.31 100 TRP A CA 1
ATOM 758 C C . TRP A 1 100 ? -5.536 4.394 4.711 1.00 95.31 100 TRP A C 1
ATOM 760 O O . TRP A 1 100 ? -6.571 4.427 5.383 1.00 95.31 100 TRP A O 1
ATOM 770 N N . LEU A 1 101 ? -4.848 3.270 4.526 1.00 95.00 101 LEU A N 1
ATOM 771 C CA . LEU A 1 101 ? -5.236 1.999 5.122 1.00 95.00 101 LEU A CA 1
ATOM 772 C C . LEU A 1 101 ? -5.146 2.041 6.654 1.00 95.00 101 LEU A C 1
ATOM 774 O O . LEU A 1 101 ? -6.049 1.567 7.344 1.00 95.00 101 LEU A O 1
ATOM 778 N N . GLN A 1 102 ? -4.102 2.667 7.198 1.00 94.62 102 GLN A N 1
ATOM 779 C CA . GLN A 1 102 ? -3.977 2.896 8.635 1.00 94.62 102 GLN A CA 1
ATOM 780 C C . GLN A 1 102 ? -5.109 3.784 9.168 1.00 94.62 102 GLN A C 1
ATOM 782 O O . GLN A 1 102 ? -5.716 3.443 10.183 1.00 94.62 102 GLN A O 1
ATOM 787 N N . LYS A 1 103 ? -5.462 4.871 8.469 1.00 92.25 103 LYS A N 1
ATOM 788 C CA . LYS A 1 103 ? -6.613 5.718 8.830 1.00 92.25 103 LYS A CA 1
ATOM 789 C C . LYS A 1 103 ? -7.917 4.918 8.851 1.00 92.25 103 LYS A C 1
ATOM 791 O O . LYS A 1 103 ? -8.696 5.047 9.796 1.00 92.25 103 LYS A O 1
ATOM 796 N N . LEU A 1 104 ? -8.144 4.051 7.862 1.00 93.94 104 LEU A N 1
ATOM 797 C CA . LEU A 1 104 ? -9.320 3.176 7.820 1.00 93.94 104 LEU A CA 1
ATOM 798 C C . LEU A 1 104 ? -9.394 2.249 9.036 1.00 93.94 104 LEU A C 1
ATOM 800 O O . LEU A 1 104 ? -10.465 2.108 9.634 1.00 93.94 104 LEU A O 1
ATOM 804 N N . LEU A 1 105 ? -8.269 1.644 9.418 1.00 93.38 105 LEU A N 1
ATOM 805 C CA . LEU A 1 105 ? -8.184 0.800 10.608 1.00 93.38 105 LEU A CA 1
ATOM 806 C C . LEU A 1 105 ? -8.472 1.609 11.877 1.00 93.38 105 LEU A C 1
ATOM 808 O O . LEU A 1 105 ? -9.314 1.203 12.675 1.00 93.38 105 LEU A O 1
ATOM 812 N N . MET A 1 106 ? -7.871 2.792 12.022 1.00 90.88 106 MET A N 1
ATOM 813 C CA . MET A 1 106 ? -8.104 3.675 13.169 1.00 90.88 106 MET A CA 1
ATOM 814 C C . MET A 1 106 ? -9.583 4.056 13.315 1.00 90.88 106 MET A C 1
ATOM 816 O O . MET A 1 106 ? -10.138 3.894 14.400 1.00 90.88 106 MET A O 1
ATOM 820 N N . HIS A 1 107 ? -10.246 4.462 12.226 1.00 89.50 107 HIS A N 1
ATOM 821 C CA . HIS A 1 107 ? -11.682 4.783 12.219 1.00 89.50 107 HIS A CA 1
ATOM 822 C C . HIS A 1 107 ? -12.598 3.567 12.414 1.00 89.50 107 HIS A C 1
ATOM 824 O O . HIS A 1 107 ? -13.782 3.724 12.705 1.00 89.50 107 HIS A O 1
ATOM 830 N N . SER A 1 108 ? -12.079 2.353 12.233 1.00 87.62 108 SER A N 1
ATOM 831 C CA . SER A 1 108 ? -12.834 1.113 12.437 1.00 87.62 108 SER A CA 1
ATOM 832 C C . SER A 1 108 ? -12.690 0.550 13.849 1.00 87.62 108 SER A C 1
ATOM 834 O O . SER A 1 108 ? -13.460 -0.327 14.235 1.00 87.62 108 SER A O 1
ATOM 836 N N . THR A 1 109 ? -11.724 1.047 14.620 1.00 85.94 109 THR A N 1
ATOM 837 C CA . THR A 1 109 ? -11.473 0.639 16.005 1.00 85.94 109 THR A CA 1
ATOM 838 C C . THR A 1 109 ? -12.017 1.657 17.006 1.00 85.94 109 THR A C 1
ATOM 840 O O . THR A 1 109 ? -12.439 2.754 16.649 1.00 85.94 109 THR A O 1
ATOM 843 N N . ARG A 1 110 ? -12.010 1.295 18.294 1.00 85.44 110 ARG A N 1
ATOM 844 C CA . ARG A 1 110 ? -12.281 2.249 19.380 1.00 85.44 110 ARG A CA 1
ATOM 845 C C . ARG A 1 110 ? -11.275 3.402 19.342 1.00 85.44 110 ARG A C 1
ATOM 847 O O . ARG A 1 110 ? -10.142 3.199 18.917 1.00 85.44 110 ARG A O 1
ATOM 854 N N . SER A 1 111 ? -11.655 4.562 19.876 1.00 82.44 111 SER A N 1
ATOM 855 C CA . SER A 1 111 ? -10.708 5.662 20.077 1.00 82.44 111 SER A CA 1
ATOM 856 C C . SER A 1 111 ? -9.523 5.182 20.924 1.00 82.44 111 SER A C 1
ATOM 858 O O . SER A 1 111 ? -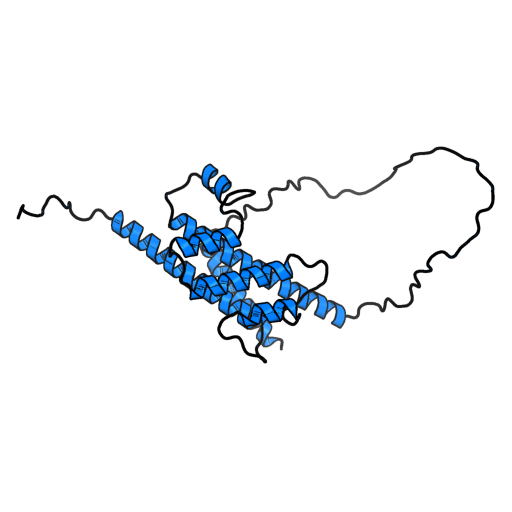9.704 4.665 22.031 1.00 82.44 111 SER A O 1
ATOM 860 N N . LEU A 1 112 ? -8.319 5.282 20.364 1.00 83.25 112 LEU A N 1
ATOM 861 C CA . LEU A 1 112 ? -7.071 4.887 21.010 1.00 83.25 112 LEU A CA 1
ATOM 862 C C . LEU A 1 112 ? -6.380 6.137 21.557 1.00 83.25 112 LEU A C 1
ATOM 864 O O . LEU A 1 112 ? -6.380 7.184 20.913 1.00 83.25 112 LEU A O 1
ATOM 868 N N . SER A 1 113 ? -5.730 6.023 22.716 1.00 88.06 113 SER A N 1
ATOM 869 C CA . SER A 1 113 ? -4.781 7.053 23.144 1.00 88.06 113 SER A CA 1
ATOM 870 C C . SER A 1 113 ? -3.591 7.095 22.181 1.00 88.06 113 SER A C 1
ATOM 872 O O . SER A 1 113 ? -3.187 6.057 21.651 1.00 88.06 113 SER A O 1
ATOM 874 N N . ASN A 1 114 ? -2.962 8.264 22.018 1.00 85.75 114 ASN A N 1
ATOM 875 C CA . ASN A 1 114 ? -1.770 8.405 21.168 1.00 85.75 114 ASN A CA 1
ATOM 876 C C . ASN A 1 114 ? -0.671 7.396 21.542 1.00 85.75 114 ASN A C 1
ATOM 878 O O . ASN A 1 114 ? -0.078 6.772 20.672 1.00 85.75 114 ASN A O 1
ATOM 882 N N . THR A 1 115 ? -0.468 7.149 22.840 1.00 88.62 115 THR A N 1
ATOM 883 C CA . THR A 1 115 ? 0.505 6.165 23.340 1.00 88.62 115 THR A CA 1
ATOM 884 C C . THR A 1 115 ? 0.213 4.735 22.890 1.00 88.62 115 THR A C 1
ATOM 886 O O . THR A 1 115 ? 1.140 3.979 22.605 1.00 88.62 115 THR A O 1
ATOM 889 N N . LEU A 1 116 ? -1.061 4.341 22.841 1.00 87.69 116 LEU A N 1
ATOM 890 C CA . LEU A 1 116 ? -1.461 3.009 22.400 1.00 87.69 116 LEU A CA 1
ATOM 891 C C . LEU A 1 116 ? -1.423 2.907 20.873 1.00 87.69 116 LEU A C 1
ATOM 893 O O . LEU A 1 116 ? -0.980 1.888 20.353 1.00 87.69 116 LEU A O 1
ATOM 897 N N . ALA A 1 117 ? -1.814 3.970 20.166 1.00 86.81 117 ALA A N 1
ATOM 898 C CA . ALA A 1 117 ? -1.714 4.043 18.713 1.00 86.81 117 ALA A CA 1
ATOM 899 C C . ALA A 1 117 ? -0.260 3.868 18.245 1.00 86.81 117 ALA A C 1
ATOM 901 O O . ALA A 1 117 ? -0.002 3.004 17.411 1.00 86.81 117 ALA A O 1
ATOM 902 N N . THR A 1 118 ? 0.703 4.579 18.845 1.00 87.56 118 THR A N 1
ATOM 903 C CA . THR A 1 118 ? 2.131 4.411 18.523 1.00 87.56 118 THR A CA 1
ATOM 904 C C . THR A 1 118 ? 2.608 2.983 18.792 1.00 87.56 118 THR A C 1
ATOM 906 O O . THR A 1 118 ? 3.270 2.390 17.953 1.00 87.56 118 THR A O 1
ATOM 909 N N . LYS A 1 119 ? 2.219 2.363 19.914 1.00 89.62 119 LYS A N 1
ATOM 910 C CA . LYS A 1 119 ? 2.599 0.965 20.203 1.00 89.62 119 LYS A CA 1
ATOM 911 C C . LYS A 1 119 ? 2.050 -0.047 19.195 1.00 89.62 119 LYS A C 1
ATOM 913 O O . LYS A 1 119 ? 2.633 -1.115 19.037 1.00 89.62 119 LYS A O 1
ATOM 918 N N . ILE A 1 120 ? 0.903 0.244 18.585 1.00 91.38 120 ILE A N 1
ATOM 919 C CA . ILE A 1 120 ? 0.228 -0.669 17.660 1.00 91.38 120 ILE A CA 1
ATOM 920 C C . ILE A 1 120 ? 0.754 -0.500 16.233 1.00 91.38 120 ILE A C 1
ATOM 922 O O . ILE A 1 120 ? 1.015 -1.503 15.568 1.00 91.38 120 ILE A O 1
ATOM 926 N N . TYR A 1 121 ? 0.900 0.746 15.782 1.00 88.56 121 TYR A N 1
ATOM 927 C CA . TYR A 1 121 ? 1.186 1.087 14.387 1.00 88.56 121 TYR A CA 1
ATOM 928 C C . TYR A 1 121 ? 2.655 1.426 14.102 1.00 88.56 121 TYR A C 1
ATOM 930 O O . TYR A 1 121 ? 3.001 1.577 12.935 1.00 88.56 121 TYR A O 1
ATOM 938 N N . ASP A 1 122 ? 3.516 1.545 15.116 1.00 86.44 122 ASP A N 1
ATOM 939 C CA . ASP A 1 122 ? 4.920 1.942 14.945 1.00 86.44 122 ASP A CA 1
ATOM 940 C C . ASP A 1 122 ? 5.905 0.873 15.460 1.00 86.44 122 ASP A C 1
ATOM 942 O O . ASP A 1 122 ? 5.560 -0.004 16.260 1.00 86.44 122 ASP A O 1
ATOM 946 N N . GLY A 1 123 ? 7.148 0.931 14.981 1.00 86.94 123 GLY A N 1
ATOM 947 C CA . GLY A 1 123 ? 8.248 0.047 15.360 1.00 86.94 123 GLY A CA 1
ATOM 948 C C . GLY A 1 123 ? 7.927 -1.439 15.171 1.00 86.94 123 GLY A C 1
ATOM 949 O O . GLY A 1 123 ? 7.703 -1.920 14.060 1.00 86.94 123 GLY A O 1
ATOM 950 N N . TYR A 1 124 ? 7.908 -2.181 16.280 1.00 86.50 124 TYR A N 1
ATOM 951 C CA . TYR A 1 124 ? 7.596 -3.618 16.320 1.00 86.50 124 TYR A CA 1
ATOM 952 C C . TYR A 1 124 ? 6.126 -3.900 16.664 1.00 86.50 124 TYR A C 1
ATOM 954 O O . TYR A 1 124 ? 5.791 -4.986 17.140 1.00 86.50 124 TYR A O 1
ATOM 962 N N . GLY A 1 125 ? 5.254 -2.909 16.476 1.00 89.06 125 GLY A N 1
ATOM 963 C CA . GLY A 1 125 ? 3.825 -3.053 16.693 1.00 89.06 125 GLY A CA 1
ATOM 964 C C . GLY A 1 125 ? 3.187 -4.111 15.778 1.00 89.06 125 GLY A C 1
ATOM 965 O O . GLY A 1 125 ? 3.675 -4.370 14.678 1.00 89.06 125 GLY A O 1
ATOM 966 N N . PRO A 1 126 ? 2.071 -4.732 16.199 1.00 89.00 126 PRO A N 1
ATOM 967 C CA . PRO A 1 126 ? 1.365 -5.755 15.420 1.00 89.00 126 PRO A CA 1
ATOM 968 C C . PRO A 1 126 ? 0.781 -5.250 14.090 1.00 89.00 126 PRO A C 1
ATOM 970 O O . PRO A 1 126 ? 0.417 -6.063 13.243 1.00 89.00 126 PR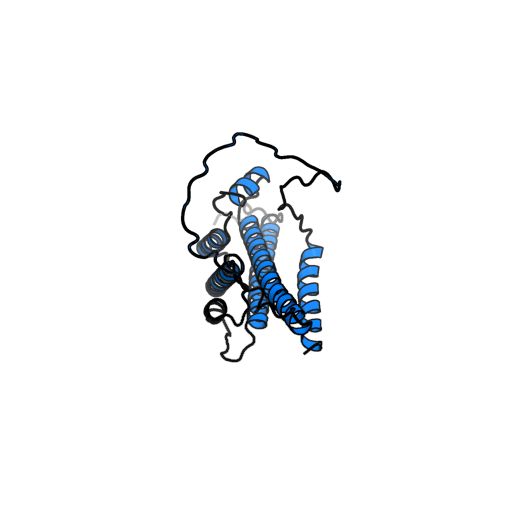O A O 1
ATOM 973 N N . LEU A 1 127 ? 0.654 -3.931 13.927 1.00 91.81 127 LEU A N 1
ATOM 974 C CA . LEU A 1 127 ? 0.168 -3.259 12.724 1.00 91.81 127 LEU A CA 1
ATOM 975 C C . LEU A 1 127 ? 1.210 -2.281 12.166 1.00 91.81 127 LEU A C 1
ATOM 977 O O . LEU A 1 127 ? 0.836 -1.309 11.511 1.00 91.81 127 LEU A O 1
ATOM 981 N N . SER A 1 128 ? 2.502 -2.503 12.426 1.00 90.69 128 SER A N 1
ATOM 982 C CA . SER A 1 128 ? 3.552 -1.614 11.918 1.00 90.69 128 SER A CA 1
ATOM 983 C C . SER A 1 128 ? 3.855 -1.830 10.440 1.00 90.69 128 SER A C 1
ATOM 985 O O . SER A 1 128 ? 4.242 -0.893 9.747 1.00 90.69 128 SER A O 1
ATOM 987 N N . GLN A 1 129 ? 3.644 -3.044 9.925 1.00 92.12 129 GLN A N 1
ATOM 988 C CA . GLN A 1 129 ? 3.978 -3.380 8.544 1.00 92.12 129 GLN A CA 1
ATOM 989 C C . GLN A 1 129 ? 2.778 -3.259 7.608 1.00 92.12 129 GLN A C 1
ATOM 991 O O . GLN A 1 129 ? 1.655 -3.651 7.938 1.00 92.12 129 GLN A O 1
ATOM 996 N N . PHE A 1 130 ? 3.052 -2.837 6.372 1.00 94.31 130 PHE A N 1
ATOM 997 C CA . PHE A 1 130 ? 2.034 -2.714 5.334 1.00 94.31 130 PHE A CA 1
ATOM 998 C C . PHE A 1 130 ? 1.273 -4.029 5.087 1.00 94.31 130 PHE A C 1
ATOM 1000 O O . PHE A 1 130 ? 0.049 -4.032 4.997 1.00 94.31 130 PHE A O 1
ATOM 1007 N N . SER A 1 131 ? 1.975 -5.166 5.050 1.00 94.69 131 SER A N 1
ATOM 1008 C CA . SER A 1 131 ? 1.359 -6.494 4.914 1.00 94.69 131 SER A CA 1
ATOM 1009 C C . SER A 1 131 ? 0.331 -6.769 6.012 1.00 94.69 131 SER A C 1
ATOM 1011 O O . SER A 1 131 ? -0.792 -7.152 5.708 1.00 94.69 131 SER A O 1
ATOM 1013 N N . GLN A 1 132 ? 0.687 -6.527 7.275 1.00 95.38 132 GLN A N 1
ATOM 1014 C CA . GLN A 1 132 ? -0.181 -6.774 8.428 1.00 95.38 132 GLN A CA 1
ATOM 1015 C C . GLN A 1 132 ? -1.458 -5.932 8.356 1.00 95.38 132 GLN A C 1
ATOM 1017 O O . GLN A 1 132 ? -2.549 -6.450 8.587 1.00 95.38 132 GLN A O 1
ATOM 1022 N N . LYS A 1 133 ? -1.330 -4.653 7.972 1.00 95.62 133 LYS A N 1
ATOM 1023 C CA . LYS A 1 133 ? -2.473 -3.752 7.770 1.00 95.62 133 LYS A CA 1
ATOM 1024 C C . LYS A 1 133 ? -3.421 -4.279 6.686 1.00 95.62 133 LYS A C 1
ATOM 1026 O O . LYS A 1 133 ? -4.631 -4.251 6.894 1.00 95.62 133 LYS A O 1
ATOM 1031 N N . ILE A 1 134 ? -2.888 -4.784 5.567 1.00 97.00 134 ILE A N 1
ATOM 1032 C CA . ILE A 1 134 ? -3.688 -5.349 4.463 1.00 97.00 134 ILE A CA 1
ATOM 1033 C C . ILE A 1 134 ? -4.460 -6.589 4.927 1.00 97.00 134 ILE A C 1
ATOM 1035 O O . ILE A 1 134 ? -5.671 -6.659 4.723 1.00 97.00 134 ILE A O 1
ATOM 1039 N N . GLU A 1 135 ? -3.786 -7.543 5.577 1.00 96.25 135 GLU A N 1
ATOM 1040 C CA . GLU A 1 135 ? -4.427 -8.783 6.041 1.00 96.25 135 GLU A CA 1
ATOM 1041 C C . GLU A 1 135 ? -5.530 -8.500 7.066 1.00 96.25 135 GLU A C 1
ATOM 1043 O O . GLU A 1 135 ? -6.633 -9.030 6.961 1.00 96.25 135 GLU A O 1
ATOM 1048 N N . ILE A 1 136 ? -5.264 -7.620 8.035 1.00 95.62 136 ILE A N 1
ATOM 1049 C CA . ILE A 1 136 ? -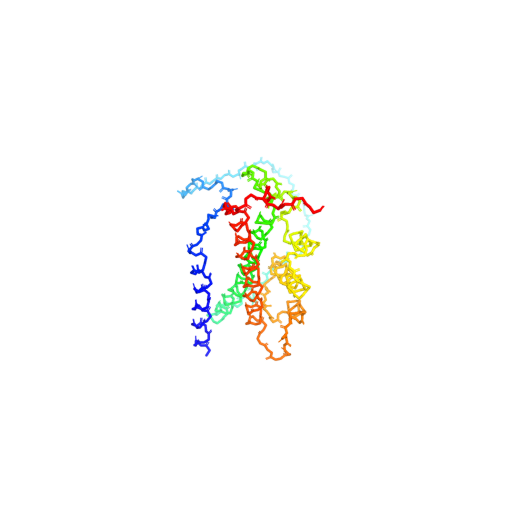6.244 -7.263 9.063 1.00 95.62 136 ILE A CA 1
ATOM 1050 C C . ILE A 1 136 ? -7.428 -6.521 8.441 1.00 95.62 136 ILE A C 1
ATOM 1052 O O . ILE A 1 136 ? -8.573 -6.877 8.710 1.00 95.62 136 ILE A O 1
ATOM 1056 N N . ALA A 1 137 ? -7.191 -5.539 7.569 1.00 95.88 137 ALA A N 1
ATOM 1057 C CA . ALA A 1 137 ? -8.281 -4.831 6.904 1.00 95.88 137 ALA A CA 1
ATOM 1058 C C . ALA A 1 137 ? -9.187 -5.775 6.096 1.00 95.88 137 ALA A C 1
ATOM 1060 O O . ALA A 1 137 ? -10.399 -5.568 6.067 1.00 95.88 137 ALA A O 1
ATOM 1061 N N . TYR A 1 138 ? -8.616 -6.810 5.477 1.00 96.81 138 TYR A N 1
ATOM 1062 C CA . TYR A 1 138 ? -9.373 -7.807 4.727 1.00 96.81 138 TYR A CA 1
ATOM 1063 C C . TYR A 1 138 ? -10.185 -8.740 5.631 1.00 96.81 138 TYR A C 1
ATOM 1065 O O . TYR A 1 138 ? -11.382 -8.901 5.417 1.00 96.81 138 TYR A O 1
ATOM 1073 N N . ILE A 1 139 ? -9.574 -9.289 6.688 1.00 96.31 139 ILE A N 1
ATOM 1074 C CA . ILE A 1 139 ? -10.254 -10.189 7.639 1.00 96.31 139 ILE A CA 1
ATOM 1075 C C . ILE A 1 139 ? -11.438 -9.497 8.330 1.00 96.31 139 ILE A C 1
ATOM 1077 O O . ILE A 1 139 ? -12.450 -10.134 8.608 1.00 96.31 139 ILE A O 1
ATOM 1081 N N . PHE A 1 140 ? -11.328 -8.194 8.600 1.00 94.31 140 PHE A N 1
ATOM 1082 C CA . PHE A 1 140 ? -12.408 -7.395 9.188 1.00 94.31 140 PHE A CA 1
ATOM 1083 C C . PHE A 1 140 ? -13.388 -6.815 8.153 1.00 94.31 140 PHE A C 1
ATOM 1085 O O . PHE A 1 140 ? -14.172 -5.931 8.502 1.00 94.31 140 PHE A O 1
ATOM 1092 N N . GLU A 1 141 ? -13.334 -7.270 6.896 1.00 94.19 141 GLU A N 1
ATOM 1093 C CA . GLU A 1 141 ? -14.215 -6.843 5.796 1.00 94.19 141 GLU A CA 1
ATOM 1094 C C . GLU A 1 141 ? -14.239 -5.315 5.586 1.00 94.19 141 GLU A C 1
ATOM 1096 O O . GLU A 1 141 ? -15.233 -4.717 5.164 1.00 94.19 141 GLU A O 1
ATOM 1101 N N . LEU A 1 142 ? -13.127 -4.639 5.893 1.00 94.31 142 LEU A N 1
ATOM 1102 C CA . LEU A 1 142 ? -12.992 -3.193 5.694 1.00 94.31 142 LEU A CA 1
ATOM 1103 C C . LEU A 1 142 ? -12.674 -2.855 4.235 1.00 94.31 142 LEU A C 1
ATOM 1105 O O . LEU A 1 142 ? -13.025 -1.773 3.756 1.00 94.31 142 LEU A O 1
ATOM 1109 N N . ILE A 1 143 ? -12.019 -3.786 3.545 1.00 95.75 143 ILE A N 1
ATOM 1110 C CA . ILE A 1 143 ? -11.682 -3.724 2.126 1.00 95.75 143 ILE A CA 1
ATOM 1111 C C . ILE A 1 143 ? -12.246 -4.948 1.409 1.00 95.75 143 ILE A C 1
ATOM 1113 O O . ILE A 1 143 ? -12.307 -6.037 1.974 1.00 95.75 143 ILE A O 1
ATOM 1117 N N . ASP A 1 144 ? -12.638 -4.760 0.154 1.00 94.75 144 ASP A N 1
ATOM 1118 C CA . ASP A 1 144 ? -13.180 -5.836 -0.673 1.00 94.75 144 ASP A CA 1
ATOM 1119 C C . ASP A 1 144 ? -12.027 -6.646 -1.313 1.00 94.75 144 ASP A C 1
ATOM 1121 O O . ASP A 1 144 ? -10.919 -6.128 -1.475 1.00 94.75 144 ASP A O 1
ATOM 1125 N N . GLU A 1 145 ? -12.286 -7.887 -1.743 1.00 95.06 145 GLU A N 1
ATOM 1126 C CA . GLU A 1 145 ? -11.278 -8.798 -2.333 1.00 95.06 145 GLU A CA 1
ATOM 1127 C C . GLU A 1 145 ? -10.503 -8.158 -3.501 1.00 95.06 145 GLU A C 1
ATOM 1129 O O . GLU A 1 145 ? -9.277 -8.221 -3.562 1.00 95.06 145 GLU A O 1
ATOM 1134 N N . ASN A 1 146 ? -11.202 -7.411 -4.362 1.00 94.06 146 ASN A N 1
ATOM 1135 C CA . ASN A 1 146 ? -10.571 -6.664 -5.454 1.00 94.06 146 ASN A CA 1
ATOM 1136 C C . ASN A 1 146 ? -9.526 -5.651 -4.961 1.00 94.06 146 ASN A C 1
ATOM 1138 O O . ASN A 1 146 ? -8.508 -5.458 -5.613 1.00 94.06 146 ASN A O 1
ATOM 1142 N N . VAL A 1 147 ? -9.792 -4.951 -3.853 1.00 95.38 147 VAL A N 1
ATOM 1143 C CA . VAL A 1 147 ? -8.857 -3.961 -3.292 1.00 95.38 147 VAL A CA 1
ATOM 1144 C C . VAL A 1 147 ? -7.704 -4.683 -2.602 1.00 95.38 147 VAL A C 1
ATOM 1146 O O . VAL A 1 147 ? -6.558 -4.265 -2.725 1.00 95.38 147 VAL A O 1
ATOM 1149 N N . TYR A 1 148 ? -7.984 -5.791 -1.920 1.00 96.62 148 TYR A N 1
ATOM 1150 C CA . TYR A 1 148 ? -6.972 -6.612 -1.264 1.00 96.62 148 TYR A CA 1
ATOM 1151 C C . TYR A 1 148 ? -5.889 -7.118 -2.232 1.00 96.62 148 TYR A C 1
ATOM 1153 O O . TYR A 1 148 ? -4.696 -6.945 -1.962 1.00 96.62 148 TYR A O 1
ATOM 1161 N N . ASP A 1 149 ? -6.285 -7.670 -3.381 1.00 95.94 149 ASP A N 1
ATOM 1162 C CA . ASP A 1 149 ? -5.338 -8.176 -4.382 1.00 95.94 149 ASP A CA 1
ATOM 1163 C C . ASP A 1 149 ? -4.461 -7.063 -4.974 1.00 95.94 149 ASP A C 1
ATOM 1165 O O . ASP A 1 149 ? -3.246 -7.232 -5.132 1.00 95.94 149 ASP A O 1
ATOM 1169 N N . GLU A 1 150 ? -5.050 -5.893 -5.231 1.00 95.62 150 GLU A N 1
ATOM 1170 C CA . GLU A 1 150 ? -4.331 -4.708 -5.709 1.00 95.62 150 GLU A CA 1
ATOM 1171 C C . GLU A 1 150 ? -3.319 -4.210 -4.678 1.00 95.62 150 GLU A C 1
ATOM 1173 O O . GLU A 1 150 ? -2.163 -3.958 -5.014 1.00 95.62 150 GLU A O 1
ATOM 1178 N N . LEU A 1 151 ? -3.718 -4.112 -3.406 1.00 96.75 151 LEU A N 1
ATOM 1179 C CA . LEU A 1 151 ? -2.830 -3.691 -2.323 1.00 96.75 151 LEU A CA 1
ATOM 1180 C C . LEU A 1 151 ? -1.650 -4.651 -2.157 1.00 96.75 151 LEU A C 1
ATOM 1182 O O . LEU A 1 151 ? -0.519 -4.207 -1.945 1.00 96.75 151 LEU A O 1
ATOM 1186 N N . ARG A 1 152 ? -1.877 -5.963 -2.301 1.00 96.81 152 ARG A N 1
ATOM 1187 C CA . ARG A 1 152 ? -0.794 -6.955 -2.298 1.00 96.81 152 ARG A CA 1
ATOM 1188 C C . ARG A 1 152 ? 0.169 -6.746 -3.462 1.00 96.81 152 ARG A C 1
ATOM 1190 O O . ARG A 1 152 ? 1.377 -6.791 -3.234 1.00 96.81 152 ARG A O 1
ATOM 1197 N N . ALA A 1 153 ? -0.330 -6.495 -4.672 1.00 95.81 153 ALA A N 1
ATOM 1198 C CA . ALA A 1 153 ? 0.518 -6.195 -5.824 1.00 95.81 153 ALA A CA 1
ATOM 1199 C C . ALA A 1 153 ? 1.322 -4.896 -5.617 1.00 95.81 153 ALA A C 1
ATOM 1201 O O . ALA A 1 153 ? 2.536 -4.894 -5.808 1.00 95.81 153 ALA A O 1
ATOM 1202 N N . ILE A 1 154 ? 0.683 -3.824 -5.133 1.00 95.94 154 ILE A N 1
ATOM 1203 C CA . ILE A 1 154 ? 1.336 -2.544 -4.808 1.00 95.94 154 ILE A CA 1
ATOM 1204 C C . ILE A 1 154 ? 2.442 -2.739 -3.763 1.00 95.94 154 ILE A C 1
ATOM 1206 O O . ILE A 1 154 ? 3.551 -2.227 -3.926 1.00 95.94 154 ILE A O 1
ATOM 1210 N N . LYS A 1 155 ? 2.177 -3.524 -2.713 1.00 95.56 155 LYS A N 1
ATOM 1211 C CA . LYS A 1 155 ? 3.166 -3.867 -1.683 1.00 95.56 155 LYS A CA 1
ATOM 1212 C C . LYS A 1 155 ? 4.378 -4.585 -2.283 1.00 95.56 155 LYS A C 1
ATOM 1214 O O . LYS A 1 155 ? 5.507 -4.224 -1.963 1.00 95.56 155 LYS A O 1
ATOM 1219 N N . GLU A 1 156 ? 4.170 -5.580 -3.148 1.00 94.88 156 GLU A N 1
ATOM 1220 C CA . GLU A 1 156 ? 5.288 -6.272 -3.804 1.00 94.88 156 GLU A CA 1
ATOM 1221 C C . GLU A 1 156 ? 6.086 -5.329 -4.713 1.00 94.88 156 GLU A C 1
ATOM 1223 O O . GLU A 1 156 ? 7.312 -5.312 -4.636 1.00 94.88 156 GLU A O 1
ATOM 1228 N N . ILE A 1 157 ? 5.417 -4.474 -5.495 1.00 93.81 157 ILE A N 1
ATOM 1229 C CA . ILE A 1 157 ? 6.074 -3.460 -6.336 1.00 93.81 157 ILE A CA 1
ATOM 1230 C C . ILE A 1 157 ? 6.949 -2.534 -5.480 1.00 93.81 157 ILE A C 1
ATOM 1232 O O . ILE A 1 157 ? 8.140 -2.382 -5.763 1.00 93.81 157 ILE A O 1
ATOM 1236 N N . ARG A 1 158 ? 6.404 -1.977 -4.388 1.00 92.50 158 ARG A N 1
ATOM 1237 C CA . ARG A 1 158 ? 7.157 -1.151 -3.428 1.00 92.50 158 ARG A CA 1
ATOM 1238 C C . ARG A 1 158 ? 8.381 -1.893 -2.897 1.00 92.50 158 ARG A C 1
ATOM 1240 O O . ARG A 1 158 ? 9.466 -1.321 -2.858 1.00 92.50 158 ARG A O 1
ATOM 1247 N N . ASN A 1 159 ? 8.224 -3.159 -2.514 1.00 91.94 159 ASN A N 1
ATOM 1248 C CA . ASN A 1 159 ? 9.317 -3.967 -1.977 1.00 91.94 159 ASN A CA 1
ATOM 1249 C C . ASN A 1 159 ? 10.438 -4.169 -3.006 1.00 91.94 159 ASN A C 1
ATOM 1251 O O . ASN A 1 159 ? 11.610 -4.113 -2.636 1.00 91.94 159 ASN A O 1
ATOM 1255 N N . ARG A 1 160 ? 10.113 -4.349 -4.295 1.00 91.38 160 ARG A N 1
ATOM 1256 C CA . ARG A 1 160 ? 11.124 -4.428 -5.366 1.00 91.38 160 ARG A CA 1
ATOM 1257 C C . ARG A 1 160 ? 11.896 -3.119 -5.527 1.00 91.38 160 ARG A C 1
ATOM 1259 O O . ARG A 1 160 ? 13.109 -3.162 -5.725 1.00 91.38 160 ARG A O 1
ATOM 1266 N N . PHE A 1 161 ? 11.234 -1.971 -5.395 1.00 89.81 161 PHE A N 1
ATOM 1267 C CA . PHE A 1 161 ? 11.915 -0.673 -5.407 1.00 89.81 161 PHE A CA 1
ATOM 1268 C C . PHE A 1 161 ? 12.746 -0.421 -4.137 1.00 89.81 161 PHE A C 1
ATOM 1270 O O . PHE A 1 161 ? 13.834 0.135 -4.234 1.00 89.81 161 PHE A O 1
ATOM 1277 N N . ALA A 1 162 ? 12.282 -0.862 -2.963 1.00 85.38 162 ALA A N 1
ATOM 1278 C CA . ALA A 1 162 ? 12.945 -0.607 -1.680 1.00 85.38 162 ALA A CA 1
ATOM 1279 C C . ALA A 1 162 ? 14.147 -1.527 -1.389 1.00 85.38 162 ALA A C 1
ATOM 1281 O O . ALA A 1 162 ? 15.103 -1.103 -0.745 1.00 85.38 162 ALA A O 1
ATOM 1282 N N . HIS A 1 163 ? 14.114 -2.786 -1.836 1.00 76.31 163 HIS A N 1
ATOM 1283 C CA . HIS A 1 163 ? 15.121 -3.798 -1.485 1.00 76.31 163 HIS A CA 1
ATOM 1284 C C . HIS A 1 163 ? 16.202 -4.020 -2.551 1.00 76.31 163 HIS A C 1
ATOM 1286 O O . HIS A 1 163 ? 16.866 -5.057 -2.538 1.00 76.31 163 HIS A O 1
ATOM 1292 N N . THR A 1 164 ? 16.413 -3.069 -3.463 1.00 67.50 164 THR A N 1
ATOM 1293 C CA . THR A 1 164 ? 17.410 -3.234 -4.528 1.00 67.50 164 THR A CA 1
ATOM 1294 C C . THR A 1 164 ? 18.602 -2.290 -4.337 1.00 67.50 164 THR A C 1
ATOM 1296 O O . THR A 1 164 ? 18.452 -1.078 -4.255 1.00 67.50 164 THR A O 1
ATOM 1299 N N . THR A 1 165 ? 19.813 -2.856 -4.289 1.00 62.34 165 THR A N 1
ATOM 1300 C CA . THR A 1 165 ? 21.098 -2.119 -4.336 1.00 62.34 165 THR A CA 1
ATOM 1301 C C . THR A 1 165 ? 21.445 -1.620 -5.744 1.00 62.34 165 THR A C 1
ATOM 1303 O O . THR A 1 165 ? 22.307 -0.767 -5.934 1.00 62.34 165 THR A O 1
ATOM 1306 N N . VAL A 1 166 ? 20.767 -2.190 -6.733 1.00 68.88 166 VAL A N 1
ATOM 1307 C CA . VAL A 1 166 ? 20.802 -1.888 -8.161 1.00 68.88 166 VAL A CA 1
ATOM 1308 C C . VAL A 1 166 ? 19.610 -1.011 -8.544 1.00 68.88 166 VAL A C 1
ATOM 1310 O O . VAL A 1 166 ? 18.498 -1.157 -8.047 1.00 68.88 166 VAL A O 1
ATOM 1313 N N . PHE A 1 167 ? 19.848 -0.117 -9.488 1.00 72.19 167 PHE A N 1
ATOM 1314 C CA . PHE A 1 167 ? 18.833 0.748 -10.054 1.00 72.19 167 PHE A CA 1
ATOM 1315 C C . PHE A 1 167 ? 17.682 -0.057 -10.728 1.00 72.19 167 PHE A C 1
ATOM 1317 O O . PHE A 1 167 ? 17.946 -0.986 -11.498 1.00 72.19 167 PHE A O 1
ATOM 1324 N N . ARG A 1 168 ? 16.409 0.276 -10.442 1.00 83.06 168 ARG A N 1
ATOM 1325 C CA . ARG A 1 168 ? 15.200 -0.393 -10.983 1.00 83.06 168 ARG A CA 1
ATOM 1326 C C . ARG A 1 168 ? 14.208 0.618 -11.551 1.00 83.06 168 ARG A C 1
ATOM 1328 O O . ARG A 1 168 ? 14.087 1.727 -11.049 1.00 83.06 168 ARG A O 1
ATOM 1335 N N . ASN A 1 169 ? 13.463 0.191 -12.564 1.00 86.94 169 ASN A N 1
ATOM 1336 C CA . ASN A 1 169 ? 12.416 0.967 -13.233 1.00 86.94 169 ASN A CA 1
ATOM 1337 C C . ASN A 1 169 ? 11.196 0.077 -13.535 1.00 86.94 169 ASN A C 1
ATOM 1339 O O . ASN A 1 169 ? 11.266 -1.150 -13.412 1.00 86.94 169 ASN A O 1
ATOM 1343 N N . PHE A 1 170 ? 10.087 0.661 -13.997 1.00 87.25 170 PHE A N 1
ATOM 1344 C CA . PHE A 1 170 ? 8.855 -0.093 -14.307 1.00 87.25 170 PHE A CA 1
ATOM 1345 C C . PHE A 1 170 ? 8.968 -1.060 -15.503 1.00 87.25 170 PHE A C 1
ATOM 1347 O O . PHE A 1 170 ? 8.060 -1.858 -15.761 1.00 87.25 170 PHE A O 1
ATOM 1354 N N . LYS A 1 171 ? 10.085 -1.005 -16.238 1.00 87.06 171 LYS A N 1
ATOM 1355 C CA . LYS A 1 171 ? 10.416 -1.911 -17.352 1.00 87.06 171 LYS A CA 1
ATOM 1356 C C . LYS A 1 171 ? 11.268 -3.102 -16.913 1.00 87.06 171 LYS A C 1
ATOM 1358 O O . LYS A 1 171 ? 11.464 -4.028 -17.696 1.00 87.06 171 LYS A O 1
ATOM 1363 N N . SER A 1 172 ? 11.782 -3.081 -15.686 1.00 88.75 172 SER A N 1
ATOM 1364 C CA . SER A 1 172 ? 12.577 -4.169 -15.127 1.00 88.75 172 SER A CA 1
ATOM 1365 C C . SER A 1 172 ? 11.712 -5.420 -14.992 1.00 88.75 172 SER A C 1
ATOM 1367 O O . SER A 1 172 ? 10.574 -5.329 -14.537 1.00 88.75 172 SER A O 1
ATOM 1369 N N . GLU A 1 173 ? 12.242 -6.588 -15.365 1.00 89.06 173 GLU A N 1
ATOM 1370 C CA . GLU A 1 173 ? 11.469 -7.838 -15.437 1.00 89.06 173 GLU A CA 1
ATOM 1371 C C . GLU A 1 173 ? 10.740 -8.162 -14.122 1.00 89.06 173 GLU A C 1
ATOM 1373 O O . GLU A 1 173 ? 9.573 -8.543 -14.134 1.00 89.06 173 GLU A O 1
ATOM 1378 N N . GLU A 1 174 ? 11.408 -7.962 -12.986 1.00 88.94 174 GLU A N 1
ATOM 1379 C CA . GLU A 1 174 ? 10.850 -8.196 -11.649 1.00 88.94 174 GLU A CA 1
ATOM 1380 C C . GLU A 1 174 ? 9.653 -7.287 -11.349 1.00 88.94 174 GLU A C 1
ATOM 1382 O O . GLU A 1 174 ? 8.633 -7.761 -10.860 1.00 88.94 174 GLU A O 1
ATOM 1387 N N . VAL A 1 175 ? 9.751 -5.995 -11.678 1.00 91.50 175 VAL A N 1
ATOM 1388 C CA . VAL A 1 175 ? 8.674 -5.021 -11.447 1.00 91.50 175 VAL A CA 1
ATOM 1389 C C . VAL A 1 175 ? 7.531 -5.256 -12.431 1.00 91.50 175 VAL A C 1
ATOM 1391 O O . VAL A 1 175 ? 6.370 -5.294 -12.036 1.00 91.50 175 VAL A O 1
ATOM 1394 N N . ALA A 1 176 ? 7.850 -5.500 -13.703 1.00 91.62 176 ALA A N 1
ATOM 1395 C CA . ALA A 1 176 ? 6.862 -5.762 -14.741 1.00 91.62 176 ALA A CA 1
ATOM 1396 C C . ALA A 1 176 ? 6.032 -7.025 -14.456 1.00 91.62 176 ALA A C 1
ATOM 1398 O O . ALA A 1 176 ? 4.842 -7.046 -14.770 1.00 91.62 176 ALA A O 1
ATOM 1399 N N . LYS A 1 177 ? 6.628 -8.060 -13.844 1.00 93.19 177 LYS A N 1
ATOM 1400 C CA . LYS A 1 177 ? 5.907 -9.256 -13.374 1.00 93.19 177 LYS A CA 1
ATOM 1401 C C . LYS A 1 177 ? 4.875 -8.919 -12.301 1.00 93.19 177 LYS A C 1
ATOM 1403 O O . LYS A 1 177 ? 3.758 -9.417 -12.368 1.00 93.19 177 LYS A O 1
ATOM 1408 N N . GLU A 1 178 ? 5.210 -8.055 -11.348 1.00 92.94 178 GLU A N 1
ATOM 1409 C CA . GLU A 1 178 ? 4.240 -7.635 -10.331 1.00 92.94 178 GLU A CA 1
ATOM 1410 C C . GLU A 1 178 ? 3.163 -6.712 -10.925 1.00 92.94 178 GLU A C 1
ATOM 1412 O O . GLU A 1 178 ? 1.986 -6.860 -10.605 1.00 92.94 178 GLU A O 1
ATOM 1417 N N . CYS A 1 179 ? 3.514 -5.832 -11.874 1.00 93.62 179 CYS A N 1
ATOM 1418 C CA . CYS A 1 179 ? 2.540 -5.000 -12.591 1.00 93.62 179 CYS A CA 1
ATOM 1419 C C . CYS A 1 179 ? 1.504 -5.820 -13.378 1.00 93.62 179 CYS A C 1
ATOM 1421 O O . CYS A 1 179 ? 0.384 -5.352 -13.556 1.00 93.62 179 CYS A O 1
ATOM 1423 N N . GLN A 1 180 ? 1.833 -7.041 -13.818 1.00 93.81 180 GLN A N 1
ATOM 1424 C CA . GLN A 1 180 ? 0.878 -7.938 -14.491 1.00 93.81 180 GLN A CA 1
ATOM 1425 C C . GLN A 1 180 ? -0.265 -8.396 -13.584 1.00 93.81 180 GLN A C 1
ATOM 1427 O O . GLN A 1 180 ? -1.313 -8.802 -14.081 1.00 93.81 180 GLN A O 1
ATOM 1432 N N . ARG A 1 181 ? -0.068 -8.343 -12.264 1.00 93.44 181 ARG A N 1
ATOM 1433 C CA . ARG A 1 181 ? -1.080 -8.722 -11.273 1.00 93.44 181 ARG A CA 1
ATOM 1434 C C . ARG A 1 181 ? -2.105 -7.616 -11.043 1.00 93.44 181 ARG A C 1
ATOM 1436 O O . ARG A 1 181 ? -3.163 -7.888 -10.488 1.00 93.44 181 ARG A O 1
ATOM 1443 N N . LEU A 1 182 ? -1.798 -6.388 -11.461 1.00 94.12 182 LEU A N 1
ATOM 1444 C CA . LEU A 1 182 ? -2.716 -5.261 -11.378 1.00 94.12 182 LEU A CA 1
ATOM 1445 C C . LEU A 1 182 ? -3.856 -5.431 -12.387 1.00 94.12 182 LEU A C 1
ATOM 1447 O O . LEU A 1 182 ? -3.648 -5.785 -13.554 1.00 94.12 182 LEU A O 1
ATOM 1451 N N . LYS A 1 183 ? -5.081 -5.129 -11.965 1.00 93.12 183 LYS A N 1
ATOM 1452 C CA . LYS A 1 183 ? -6.248 -5.183 -12.844 1.00 93.12 183 LYS A CA 1
ATOM 1453 C C . LYS A 1 183 ? -6.112 -4.169 -13.972 1.00 93.12 183 LYS A C 1
ATOM 1455 O O . LYS A 1 183 ? -5.749 -3.017 -13.766 1.00 93.12 183 LYS A O 1
ATOM 1460 N N . GLY A 1 184 ? -6.478 -4.597 -15.177 1.00 90.25 184 GLY A N 1
ATOM 1461 C CA . GLY A 1 184 ? -6.402 -3.753 -16.369 1.00 90.25 184 GLY A CA 1
ATOM 1462 C C . GLY A 1 184 ? -5.017 -3.708 -17.016 1.00 90.25 184 GLY A C 1
ATOM 1463 O O . GLY A 1 184 ? -4.829 -2.933 -17.955 1.00 90.25 184 GLY A O 1
ATOM 1464 N N . TRP A 1 185 ? -4.074 -4.551 -16.576 1.00 94.94 185 TRP A N 1
ATOM 1465 C CA . TRP A 1 185 ? -2.770 -4.670 -17.220 1.00 94.94 185 TRP A CA 1
ATOM 1466 C C . TRP A 1 185 ? -2.875 -5.062 -18.702 1.00 94.94 185 TRP A C 1
ATOM 1468 O O . TRP A 1 185 ? -3.692 -5.894 -19.106 1.00 94.94 185 TRP A O 1
ATOM 1478 N N . LYS A 1 186 ? -2.015 -4.454 -19.528 1.00 91.31 186 LYS A N 1
ATOM 1479 C CA . LYS A 1 186 ? -1.918 -4.694 -20.974 1.00 91.31 186 LYS A CA 1
ATOM 1480 C C . LYS A 1 186 ? -0.455 -4.862 -21.369 1.00 91.31 186 LYS A C 1
ATOM 1482 O O . LYS A 1 186 ? 0.388 -4.074 -20.955 1.00 91.31 186 LYS A O 1
ATOM 1487 N N . LYS A 1 187 ? -0.171 -5.812 -22.267 1.00 85.00 187 LYS A N 1
ATOM 1488 C CA . LYS A 1 187 ? 1.197 -6.149 -22.715 1.00 85.00 187 LYS A CA 1
ATOM 1489 C C . LYS A 1 187 ? 2.002 -4.964 -23.272 1.00 85.00 187 LYS A C 1
ATOM 1491 O O . LYS A 1 187 ? 3.204 -4.905 -23.052 1.00 85.00 187 LYS A O 1
ATOM 1496 N N . ASN A 1 188 ? 1.345 -4.033 -23.967 1.00 85.50 188 ASN A N 1
ATOM 1497 C CA . ASN A 1 188 ? 1.963 -2.821 -24.527 1.00 85.50 188 ASN A CA 1
ATOM 1498 C C . ASN A 1 188 ? 1.526 -1.547 -23.776 1.00 85.50 188 ASN A C 1
ATOM 1500 O O . ASN A 1 188 ? 1.540 -0.457 -24.345 1.00 85.50 188 ASN A O 1
ATOM 1504 N N . GLY A 1 189 ? 1.039 -1.698 -22.541 1.00 86.00 189 GLY A N 1
ATOM 1505 C CA . GLY A 1 189 ? 0.627 -0.588 -21.690 1.00 86.00 189 GLY A CA 1
ATOM 1506 C C . GLY A 1 189 ? 1.807 0.059 -20.971 1.00 86.00 189 GLY A C 1
ATOM 1507 O O . GLY A 1 189 ? 2.884 -0.523 -20.855 1.00 86.00 189 GLY A O 1
ATOM 1508 N N . ASP A 1 190 ? 1.583 1.271 -20.475 1.00 90.50 190 ASP A N 1
ATOM 1509 C CA . ASP A 1 190 ? 2.523 1.942 -19.587 1.00 90.50 190 ASP A CA 1
ATOM 1510 C C . ASP A 1 190 ? 2.297 1.458 -18.145 1.00 90.50 190 ASP A C 1
ATOM 1512 O O . ASP A 1 190 ? 1.273 1.755 -17.527 1.00 90.50 190 ASP A O 1
ATOM 1516 N N . ASN A 1 191 ? 3.250 0.679 -17.627 1.00 92.50 191 ASN A N 1
ATOM 1517 C CA . ASN A 1 191 ? 3.194 0.119 -16.277 1.00 92.50 191 ASN A CA 1
ATOM 1518 C C . ASN A 1 191 ? 3.215 1.206 -15.191 1.00 92.50 191 ASN A C 1
ATOM 1520 O O . ASN A 1 191 ? 2.604 1.009 -14.142 1.00 92.50 191 ASN A O 1
ATOM 1524 N N . GLN A 1 192 ? 3.894 2.334 -15.428 1.00 90.81 192 GLN A N 1
ATOM 1525 C CA . GLN A 1 192 ? 3.961 3.429 -14.462 1.00 90.81 192 GLN A CA 1
ATOM 1526 C C . GLN A 1 192 ? 2.594 4.106 -14.339 1.00 90.81 192 GLN A C 1
ATOM 1528 O O . GLN A 1 192 ? 2.098 4.302 -13.230 1.00 90.81 192 GLN A O 1
ATOM 1533 N N . MET A 1 193 ? 1.958 4.405 -15.475 1.00 90.50 193 MET A N 1
ATOM 1534 C CA . MET A 1 193 ? 0.610 4.982 -15.491 1.00 90.50 193 MET A CA 1
ATOM 1535 C C . MET A 1 193 ? -0.420 4.035 -14.887 1.00 90.50 193 MET A C 1
ATOM 1537 O O . MET A 1 193 ? -1.249 4.466 -14.091 1.00 90.50 193 MET A O 1
ATOM 1541 N N . LEU A 1 194 ? -0.338 2.742 -15.213 1.00 93.31 194 LEU A N 1
ATOM 1542 C CA . LEU A 1 194 ? -1.201 1.736 -14.603 1.00 93.31 194 LEU A CA 1
ATOM 1543 C C . LEU A 1 194 ? -1.037 1.738 -13.080 1.00 93.31 194 LEU A C 1
ATOM 1545 O O . LEU A 1 194 ? -2.025 1.792 -12.358 1.00 93.31 194 LEU A O 1
ATOM 1549 N N . TYR A 1 195 ? 0.198 1.714 -12.581 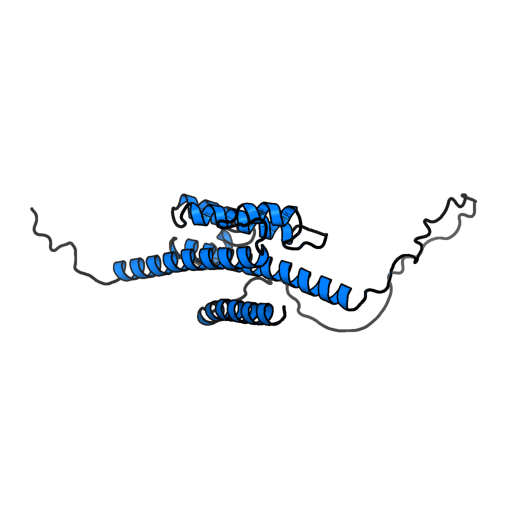1.00 94.25 195 TYR A N 1
ATOM 1550 C CA . TYR A 1 195 ? 0.460 1.732 -11.146 1.00 94.25 195 TYR A CA 1
ATOM 1551 C C . TYR A 1 195 ? -0.139 2.969 -10.458 1.00 94.25 195 TYR A C 1
ATOM 1553 O O . TYR A 1 195 ? -0.786 2.834 -9.418 1.00 94.25 195 TYR A O 1
ATOM 1561 N N . LEU A 1 196 ? 0.017 4.155 -11.057 1.00 93.38 196 LEU A N 1
ATOM 1562 C CA . LEU A 1 196 ? -0.585 5.398 -10.568 1.00 93.38 196 LEU A CA 1
ATOM 1563 C C . LEU A 1 196 ? -2.118 5.299 -10.517 1.00 93.38 196 LEU A C 1
ATOM 1565 O O . LEU A 1 196 ? -2.717 5.547 -9.471 1.00 93.38 196 LEU A O 1
ATOM 1569 N N . GLU A 1 197 ? -2.746 4.887 -11.620 1.00 93.75 197 GLU A N 1
ATOM 1570 C CA . GLU A 1 197 ? -4.203 4.767 -11.741 1.00 93.75 197 GLU A CA 1
ATOM 1571 C C . GLU A 1 197 ? -4.777 3.786 -10.710 1.00 93.75 197 GLU A C 1
ATOM 1573 O O . GLU A 1 197 ? -5.758 4.084 -10.025 1.00 93.75 197 GLU A O 1
ATOM 1578 N N . ARG A 1 198 ? -4.142 2.619 -10.548 1.00 94.75 198 ARG A N 1
ATOM 1579 C CA . ARG A 1 198 ? -4.575 1.605 -9.578 1.00 94.75 198 ARG A CA 1
ATOM 1580 C C . ARG A 1 198 ? -4.387 2.067 -8.139 1.00 94.75 198 ARG A C 1
ATOM 1582 O O . ARG A 1 198 ? -5.286 1.878 -7.323 1.00 94.75 198 ARG A O 1
ATOM 1589 N N . THR A 1 199 ? -3.274 2.731 -7.839 1.00 94.88 199 THR A N 1
ATOM 1590 C CA . THR A 1 199 ? -3.028 3.328 -6.518 1.00 94.88 199 THR A CA 1
ATOM 1591 C C . THR A 1 199 ? -4.112 4.354 -6.184 1.00 94.88 199 THR A C 1
ATOM 1593 O O . THR A 1 199 ? -4.720 4.274 -5.115 1.00 94.88 199 THR A O 1
ATOM 1596 N N . LYS A 1 200 ? -4.417 5.269 -7.114 1.00 93.62 200 LYS A N 1
ATOM 1597 C CA . LYS A 1 200 ? -5.485 6.269 -6.962 1.00 93.62 200 LYS A CA 1
ATOM 1598 C C . LYS A 1 200 ? -6.837 5.606 -6.698 1.00 93.62 200 LYS A C 1
ATOM 1600 O O . LYS A 1 200 ? -7.508 5.951 -5.728 1.00 93.62 200 LYS A O 1
ATOM 1605 N N . ALA A 1 201 ? -7.194 4.589 -7.483 1.00 94.44 201 ALA A N 1
ATOM 1606 C CA . ALA A 1 201 ? -8.441 3.848 -7.300 1.00 94.44 201 ALA A CA 1
ATOM 1607 C C . ALA A 1 201 ? -8.541 3.178 -5.913 1.00 94.44 201 ALA A C 1
ATOM 1609 O O . ALA A 1 201 ? -9.610 3.190 -5.299 1.00 94.44 201 ALA A O 1
ATOM 1610 N N . CYS A 1 202 ? -7.439 2.626 -5.393 1.00 95.19 202 CYS A N 1
ATOM 1611 C CA . CYS A 1 202 ? -7.387 2.069 -4.039 1.00 95.19 202 CYS A CA 1
ATOM 1612 C C . CYS A 1 202 ? -7.602 3.146 -2.966 1.00 95.19 202 CYS A C 1
ATOM 1614 O O . CYS A 1 202 ? -8.403 2.940 -2.053 1.00 95.19 202 CYS A O 1
ATOM 1616 N N . VAL A 1 203 ? -6.942 4.304 -3.087 1.00 94.81 203 VAL A N 1
ATOM 1617 C CA . VAL A 1 203 ? -7.131 5.434 -2.158 1.00 94.81 203 VAL A CA 1
ATOM 1618 C C . VAL A 1 203 ? -8.581 5.911 -2.171 1.00 94.81 203 VAL A C 1
ATOM 1620 O O . VAL A 1 203 ? -9.180 6.072 -1.110 1.00 94.81 203 VAL A O 1
ATOM 1623 N N . GLU A 1 204 ? -9.181 6.083 -3.348 1.00 93.50 204 GLU A N 1
ATOM 1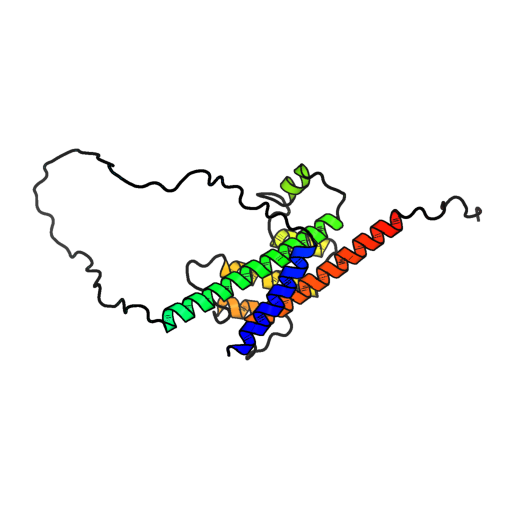624 C CA . GLU A 1 204 ? -10.582 6.494 -3.474 1.00 93.50 204 GLU A CA 1
ATOM 1625 C C . GLU A 1 204 ? -11.544 5.478 -2.846 1.00 93.50 204 GLU A C 1
ATOM 1627 O O . GLU A 1 204 ? -12.496 5.864 -2.163 1.00 93.50 204 GLU A O 1
ATOM 1632 N N . ALA A 1 205 ? -11.306 4.178 -3.050 1.00 93.75 205 ALA A N 1
ATOM 1633 C CA . ALA A 1 205 ? -12.112 3.119 -2.449 1.00 93.75 205 ALA A CA 1
ATOM 1634 C C . ALA A 1 205 ? -12.030 3.146 -0.915 1.00 93.75 205 ALA A C 1
ATOM 1636 O O . ALA A 1 205 ? -13.059 3.085 -0.237 1.00 93.75 205 ALA A O 1
ATOM 1637 N N . ILE A 1 206 ? -10.821 3.297 -0.368 1.00 94.50 206 ILE A N 1
ATOM 1638 C CA . ILE A 1 206 ? -10.588 3.397 1.077 1.00 94.50 206 ILE A CA 1
ATOM 1639 C C . ILE A 1 206 ? -11.229 4.671 1.643 1.00 94.50 206 ILE A C 1
ATOM 1641 O O . ILE A 1 206 ? -11.952 4.606 2.638 1.00 94.50 206 ILE A O 1
ATOM 1645 N N . SER A 1 207 ? -11.027 5.814 0.988 1.00 93.38 207 SER A N 1
ATOM 1646 C CA . SER A 1 207 ? -11.575 7.110 1.399 1.00 93.38 207 SER A CA 1
ATOM 1647 C C . SER A 1 207 ? -13.103 7.067 1.509 1.00 93.38 207 SER A C 1
ATOM 1649 O O . SER A 1 207 ? -13.658 7.415 2.551 1.00 93.38 207 SER A O 1
ATOM 1651 N N . LYS A 1 208 ? -13.793 6.500 0.507 1.00 92.12 208 LYS A N 1
ATOM 1652 C CA . LYS A 1 208 ? -15.256 6.310 0.540 1.00 92.12 208 LYS A CA 1
ATOM 1653 C C . LYS A 1 208 ? -15.713 5.493 1.753 1.00 92.12 208 LYS A C 1
ATOM 1655 O O . LYS A 1 208 ? -16.703 5.849 2.394 1.00 92.12 208 LYS A O 1
ATOM 1660 N N . LYS A 1 209 ? -14.999 4.412 2.092 1.00 91.62 209 LYS A N 1
ATOM 1661 C CA . LYS A 1 209 ? -15.316 3.569 3.261 1.00 91.62 209 LYS A CA 1
ATOM 1662 C C . LYS A 1 209 ? -15.100 4.329 4.575 1.00 91.62 209 LYS A C 1
ATOM 1664 O O . LYS A 1 209 ? -15.915 4.189 5.488 1.00 91.62 209 LYS A O 1
ATOM 1669 N N . ILE A 1 210 ? -14.060 5.162 4.665 1.00 91.50 210 ILE A N 1
ATOM 1670 C CA . ILE A 1 210 ? -13.821 6.036 5.825 1.00 91.50 210 ILE A CA 1
ATOM 1671 C C . ILE A 1 210 ? -14.961 7.045 5.980 1.00 91.50 210 ILE A C 1
ATOM 1673 O O . ILE A 1 210 ? -15.562 7.113 7.052 1.00 91.50 210 ILE A O 1
ATOM 1677 N N . SER A 1 211 ? -15.304 7.785 4.921 1.00 90.94 211 SER A N 1
ATOM 1678 C CA . SER A 1 211 ? -16.391 8.772 4.954 1.00 90.94 211 SER A CA 1
ATOM 1679 C C . SER A 1 211 ? -17.714 8.141 5.391 1.00 90.94 211 SER A C 1
ATOM 1681 O O . SER A 1 211 ? -18.416 8.698 6.234 1.00 90.94 211 SER A O 1
ATOM 1683 N N . LEU A 1 212 ? -18.024 6.945 4.881 1.00 90.50 212 LEU A N 1
ATOM 1684 C CA . LEU A 1 212 ? -19.215 6.196 5.277 1.00 90.50 212 LEU A CA 1
ATOM 1685 C C . LEU A 1 212 ? -19.193 5.835 6.767 1.00 90.50 212 LEU A C 1
ATOM 1687 O O . LEU A 1 212 ? -20.202 6.001 7.448 1.00 90.50 212 LEU A O 1
ATOM 1691 N N . LYS A 1 213 ? -18.057 5.378 7.305 1.00 86.31 213 LYS A N 1
ATOM 1692 C CA . LYS A 1 213 ? -17.935 5.058 8.737 1.00 86.31 213 LYS A CA 1
ATOM 1693 C C . LYS A 1 213 ? -18.098 6.280 9.631 1.00 86.31 213 LYS A C 1
ATOM 1695 O O . LYS A 1 213 ? -18.780 6.178 10.647 1.00 86.31 213 LYS A O 1
ATOM 1700 N N . ILE A 1 214 ? -17.518 7.417 9.250 1.00 88.94 214 ILE A N 1
ATOM 1701 C CA . ILE A 1 214 ? -17.679 8.678 9.987 1.00 88.94 214 ILE A CA 1
ATOM 1702 C C . ILE A 1 214 ? -19.156 9.085 10.008 1.00 88.94 214 ILE A C 1
ATOM 1704 O O . ILE A 1 214 ? -19.688 9.389 11.072 1.00 88.94 214 ILE A O 1
ATOM 1708 N N . LEU A 1 215 ? -19.838 9.015 8.860 1.00 89.44 215 LEU A N 1
ATOM 1709 C CA . LEU A 1 215 ? -21.263 9.326 8.762 1.00 89.44 215 LEU A CA 1
ATOM 1710 C C . LEU A 1 215 ? -22.119 8.391 9.630 1.00 89.44 215 LEU A C 1
ATOM 1712 O O . LEU A 1 215 ? -22.989 8.856 10.359 1.00 89.44 215 LEU A O 1
ATOM 1716 N N . VAL A 1 216 ? -21.857 7.080 9.594 1.00 88.38 216 VAL A N 1
ATOM 1717 C CA . VAL A 1 216 ? -22.564 6.096 10.433 1.00 88.38 216 VAL A CA 1
ATOM 1718 C C . VAL A 1 216 ? -22.311 6.343 11.922 1.00 88.38 216 VAL A C 1
ATOM 1720 O O . VAL A 1 216 ? -23.232 6.188 12.719 1.00 88.38 216 VAL A O 1
ATOM 1723 N N . GLY A 1 217 ? -21.092 6.733 12.305 1.00 85.06 217 GLY A N 1
ATOM 1724 C CA . GLY A 1 217 ? -20.778 7.146 13.675 1.00 85.06 217 GLY A CA 1
ATOM 1725 C C . GLY A 1 217 ? -21.606 8.357 14.100 1.00 85.06 217 GLY A C 1
ATOM 1726 O O . GLY A 1 217 ? -22.341 8.282 15.078 1.00 85.06 217 GLY A O 1
ATOM 1727 N N . ALA A 1 218 ? -21.595 9.419 13.293 1.00 87.38 218 ALA A N 1
ATOM 1728 C CA . ALA A 1 218 ? -22.360 10.635 13.564 1.00 87.38 218 ALA A CA 1
ATOM 1729 C C . ALA A 1 218 ? -23.876 10.386 13.663 1.00 87.38 218 ALA A C 1
ATOM 1731 O O . ALA A 1 218 ? -24.542 10.993 14.495 1.00 87.38 218 ALA A O 1
ATOM 1732 N N . LEU A 1 219 ? -24.427 9.476 12.851 1.00 87.94 219 LEU A N 1
ATOM 1733 C CA . LEU A 1 219 ? -25.839 9.089 12.930 1.00 87.94 219 LEU A CA 1
ATOM 1734 C C . LEU A 1 219 ? -26.177 8.313 14.210 1.00 87.94 219 LEU A C 1
ATOM 1736 O O . LEU A 1 219 ? -27.291 8.440 14.705 1.00 87.94 219 LEU A O 1
ATOM 1740 N N . LYS A 1 220 ? -25.244 7.517 14.746 1.00 82.12 220 LYS A N 1
ATOM 1741 C CA . LYS A 1 220 ? -25.426 6.820 16.031 1.00 82.12 220 LYS A CA 1
ATOM 1742 C C . LYS A 1 220 ? -25.330 7.769 17.222 1.00 82.12 220 LYS A C 1
ATOM 1744 O O . LYS A 1 220 ? -26.021 7.559 18.212 1.00 82.12 220 LYS A O 1
ATOM 1749 N N . ASP A 1 221 ? -24.481 8.785 17.113 1.00 79.75 221 ASP A N 1
ATOM 1750 C CA . ASP A 1 221 ? -24.287 9.798 18.152 1.00 79.75 221 ASP A CA 1
ATOM 1751 C C . ASP A 1 221 ? -25.360 10.898 18.102 1.00 79.75 221 ASP A C 1
ATOM 1753 O O . ASP A 1 221 ? -25.522 11.659 19.059 1.00 79.75 221 ASP A O 1
ATOM 1757 N N . ALA A 1 222 ? -26.106 10.992 16.996 1.00 76.19 222 ALA A N 1
ATOM 1758 C CA . ALA A 1 222 ? -27.230 11.901 16.881 1.00 76.19 222 ALA A CA 1
ATOM 1759 C C . ALA A 1 222 ? -28.299 11.525 17.924 1.00 76.19 222 ALA A C 1
ATOM 1761 O O . ALA A 1 222 ? -28.776 10.388 17.937 1.00 76.19 222 ALA A O 1
ATOM 1762 N N . PRO A 1 223 ? -28.715 12.458 18.796 1.00 67.62 223 PRO A N 1
ATOM 1763 C CA . PRO A 1 223 ? -29.776 12.194 19.757 1.00 67.62 223 PRO A CA 1
ATOM 1764 C C . PRO A 1 223 ? -31.098 11.975 19.003 1.00 67.62 223 PRO A C 1
ATOM 1766 O O . PRO A 1 223 ? -31.727 12.929 18.549 1.00 67.62 223 PRO A O 1
ATOM 1769 N N . GLY A 1 224 ? -31.507 10.713 18.840 1.00 64.69 224 GLY A N 1
ATOM 1770 C CA . GLY A 1 224 ? -32.699 10.317 18.088 1.00 64.69 224 GLY A CA 1
ATOM 1771 C C . GLY A 1 224 ? -33.555 9.307 18.847 1.00 64.69 224 GLY A C 1
ATOM 1772 O O . GLY A 1 224 ? -33.199 8.140 18.903 1.00 64.69 224 GLY A O 1
ATOM 1773 N N . VAL A 1 225 ? -34.657 9.816 19.416 1.00 58.03 225 VAL A N 1
ATOM 1774 C CA . VAL A 1 225 ? -35.824 9.168 20.057 1.00 58.03 225 VAL A CA 1
ATOM 1775 C C . VAL A 1 225 ? -35.563 7.843 20.780 1.00 58.03 225 VAL A C 1
ATOM 1777 O O . VAL A 1 225 ? -35.427 6.781 20.190 1.00 58.03 225 VAL A O 1
ATOM 1780 N N . ASP A 1 226 ? -35.611 7.956 22.102 1.00 55.44 226 ASP A N 1
ATOM 1781 C CA . ASP A 1 226 ? -35.742 6.884 23.078 1.00 55.44 226 ASP A CA 1
ATOM 1782 C C . ASP A 1 226 ? -36.580 5.677 22.596 1.00 55.44 226 ASP A C 1
ATOM 1784 O O . ASP A 1 226 ? -37.802 5.768 22.438 1.00 55.44 226 ASP A O 1
ATOM 1788 N N . ASP A 1 227 ? -35.913 4.529 22.447 1.00 55.28 227 ASP A N 1
ATOM 1789 C CA . ASP A 1 227 ? -36.494 3.200 22.191 1.00 55.28 227 ASP A CA 1
ATOM 1790 C C . ASP A 1 227 ? -37.518 2.782 23.277 1.00 55.28 227 ASP A C 1
ATOM 1792 O O . ASP A 1 227 ? -38.311 1.863 23.095 1.00 55.28 227 ASP A O 1
ATOM 1796 N N . ARG A 1 228 ? -37.596 3.508 24.405 1.00 58.41 228 ARG A N 1
ATOM 1797 C CA . ARG A 1 228 ? -38.582 3.291 25.482 1.00 58.41 228 ARG A CA 1
ATOM 1798 C C . ARG A 1 228 ? -40.008 3.784 25.169 1.00 58.41 228 ARG A C 1
ATOM 1800 O O . ARG A 1 228 ? -40.808 3.916 26.092 1.00 58.41 228 ARG A O 1
ATOM 1807 N N . THR A 1 229 ? -40.358 4.062 23.909 1.00 53.62 229 THR A N 1
ATOM 1808 C CA . THR A 1 229 ? -41.730 4.463 23.504 1.00 53.62 229 THR A CA 1
ATOM 1809 C C . THR A 1 229 ? -42.457 3.473 22.591 1.00 53.62 229 THR A C 1
ATOM 1811 O O . THR A 1 229 ? -43.551 3.777 22.112 1.00 53.62 229 THR A O 1
ATOM 1814 N N . LEU A 1 230 ? -41.925 2.266 22.385 1.00 59.94 230 LEU A N 1
ATOM 1815 C CA . LEU A 1 230 ? -42.709 1.183 21.788 1.00 59.94 230 LEU A CA 1
ATOM 1816 C C . LEU A 1 230 ? -43.707 0.649 22.833 1.00 59.94 230 LEU A C 1
ATOM 1818 O O . LEU A 1 230 ? -43.271 0.195 23.890 1.00 59.94 230 LEU A O 1
ATOM 1822 N N . PRO A 1 231 ? -45.034 0.715 22.595 1.00 52.84 231 PRO A N 1
ATOM 1823 C CA . PRO A 1 231 ? -45.990 0.077 23.488 1.00 52.84 231 PRO A CA 1
ATOM 1824 C C . PRO A 1 231 ? -45.738 -1.434 23.484 1.00 52.84 231 PRO A C 1
ATOM 1826 O O . PRO A 1 231 ? -45.622 -2.032 22.410 1.00 52.84 231 PRO A O 1
ATOM 1829 N N . ASP A 1 232 ? -45.649 -2.018 24.683 1.00 59.00 232 ASP A N 1
ATOM 1830 C CA . ASP A 1 232 ? -45.564 -3.466 24.882 1.00 59.00 232 ASP A CA 1
ATOM 1831 C C . ASP A 1 232 ? -46.645 -4.159 24.043 1.00 59.00 232 ASP A C 1
ATOM 1833 O O . ASP A 1 232 ? -47.825 -3.793 24.091 1.00 59.00 232 ASP A O 1
ATOM 1837 N N . ARG A 1 233 ? -46.205 -5.115 23.224 1.00 54.28 233 ARG A N 1
ATOM 1838 C CA . ARG A 1 233 ? -47.051 -5.897 22.322 1.00 54.28 233 ARG A CA 1
ATOM 1839 C C . ARG A 1 233 ? -47.623 -7.121 23.016 1.00 54.28 233 ARG A C 1
ATOM 1841 O O . ARG A 1 233 ? -46.856 -7.787 23.744 1.00 54.28 233 ARG A O 1
#

Organism: NCBI:txid2712852

Radius of gyration: 27.04 Å; chains: 1; bounding box: 110×35×50 Å

Sequence (233 aa):
MESRYLDLADDFNDLLFCVADFGISFNGFGGDVSAPFSIASKRCLVSLSENFSESFAMTEEPKIRIGDARPLTTPDYLKMLSEQSEAGNALVLAGLVEDWLQKLLMHSTRSLSNTLATKIYDGYGPLSQFSQKIEIAYIFELIDENVYDELRAIKEIRNRFAHTTVFRNFKSEEVAKECQRLKGWKKNGDNQMLYLERTKACVEAISKKISLKILVGALKDAPGVDDRTLPDR